Protein AF-A0A8B6XU83-F1 (afdb_monomer_lite)

Radius of gyration: 27.43 Å; chains: 1; bounding box: 68×86×88 Å

Secondary structure (DSSP, 8-state):
------SSSSS-SS-----------PPPPP-TTTHHHHHHHHHHHHHHHHHHHHHHHHHHS---HHHHHHHHHGGG-TTSGGGGGGGGEEEEEETTEEEEEE-SS-B---HHHHHHHHHHHHHHGGGHHHHHHHHHHT-S-HHHHHHIIIIIIS-TTT-PPPP-TT-S------BPPHHHHHHHHHHHHHHTSTT-TT-----HHHHHHHHHHTT------------------SS--SSSSHHHHHHHHHHHHHHHHHHHHHHHHHTT--

Foldseek 3Di:
DDDDDPDPDDPPPDPPPPPPPDPPPPDFEADQVCLLQELLVLLLVLLLLLLVVLVVVVVVDDDDLVNSLLLLQCCLPCLADSVVQLQQWFWDDDDFGIYIDGHPFGFDCHRRSNNSSVSSCLQRVVCSSVLSVVSNVVPDDSVRRSCCRSCPPRVSPVDRDGGDPPPDDGDDTGGDDPVRVVVSNVSNVVVSDPDDPDPDPQDPVSVVVVCVVVVPDDDDDDDDDDDDDDDPDDPDPDDDDDVVVVVVVVVVVVVVVVVVVVVVVVVVPD

Structure (mmCIF, N/CA/C/O backbone):
data_AF-A0A8B6XU83-F1
#
_entry.id   AF-A0A8B6XU83-F1
#
loop_
_atom_site.group_PDB
_atom_site.id
_atom_site.type_symbol
_atom_site.label_atom_id
_atom_site.label_alt_id
_atom_site.label_comp_id
_atom_site.label_asym_id
_atom_site.label_entity_id
_atom_site.label_seq_id
_atom_site.pdbx_PDB_ins_code
_atom_site.Cartn_x
_atom_site.Cartn_y
_atom_site.Cartn_z
_atom_site.occupancy
_atom_site.B_iso_or_equiv
_atom_site.auth_seq_id
_atom_site.auth_comp_id
_atom_site.auth_asym_id
_atom_site.auth_atom_id
_atom_site.pdbx_PDB_model_num
ATOM 1 N N . MET A 1 1 ? -47.064 15.985 -69.280 1.00 39.97 1 MET A N 1
ATOM 2 C CA . MET A 1 1 ? -45.679 15.508 -69.099 1.00 39.97 1 MET A CA 1
ATOM 3 C C . MET A 1 1 ? -44.927 16.544 -68.286 1.00 39.97 1 MET A C 1
ATOM 5 O O . MET A 1 1 ? -44.864 17.674 -68.737 1.00 39.97 1 MET A O 1
ATOM 9 N N . ILE A 1 2 ? -44.413 16.103 -67.131 1.00 41.66 2 ILE A N 1
ATOM 10 C CA . ILE A 1 2 ? -43.293 16.650 -66.344 1.00 41.66 2 ILE A CA 1
ATOM 11 C C . ILE A 1 2 ? -43.471 18.086 -65.831 1.00 41.66 2 ILE A C 1
ATOM 13 O O . ILE A 1 2 ? -43.363 19.047 -66.581 1.00 41.66 2 ILE A O 1
ATOM 17 N N . GLY A 1 3 ? -43.688 18.230 -64.524 1.00 42.03 3 GLY A N 1
ATOM 18 C CA . GLY A 1 3 ? -43.765 19.548 -63.901 1.00 42.03 3 GLY A CA 1
ATOM 19 C C . GLY A 1 3 ? -43.896 19.524 -62.387 1.00 42.03 3 GLY A C 1
ATOM 20 O O . GLY A 1 3 ? -44.742 20.236 -61.873 1.00 42.03 3 GLY A O 1
ATOM 21 N N . ILE A 1 4 ? -43.110 18.704 -61.688 1.00 50.38 4 ILE A N 1
ATOM 22 C CA . ILE A 1 4 ? -42.804 18.837 -60.253 1.00 50.38 4 ILE A CA 1
ATOM 23 C C . ILE A 1 4 ? -41.389 18.260 -60.088 1.00 50.38 4 ILE A C 1
ATOM 25 O O . ILE A 1 4 ? -41.077 17.328 -60.823 1.00 50.38 4 ILE A O 1
ATOM 29 N N . GLU A 1 5 ? -40.582 18.808 -59.169 1.00 50.62 5 GLU A N 1
ATOM 30 C CA . GLU A 1 5 ? -39.243 18.343 -58.718 1.00 50.62 5 GLU A CA 1
ATOM 31 C C . GLU A 1 5 ? -38.057 19.270 -59.051 1.00 50.62 5 GLU A C 1
ATOM 33 O O . GLU A 1 5 ? -37.037 18.788 -59.517 1.00 50.62 5 GLU A O 1
ATOM 38 N N . ILE A 1 6 ? -38.112 20.580 -58.767 1.00 52.72 6 ILE A N 1
ATOM 39 C CA . ILE A 1 6 ? -36.878 21.330 -58.431 1.00 52.72 6 ILE A CA 1
ATOM 40 C C . ILE A 1 6 ? -37.217 22.470 -57.456 1.00 52.72 6 ILE A C 1
ATOM 42 O O . ILE A 1 6 ? -37.416 23.602 -57.882 1.00 52.72 6 ILE A O 1
ATOM 46 N N . CYS A 1 7 ? -37.304 22.204 -56.146 1.00 45.84 7 CYS A N 1
ATOM 47 C CA . CYS A 1 7 ? -37.187 23.303 -55.168 1.00 45.84 7 CYS A CA 1
ATOM 48 C C . CYS A 1 7 ? -36.738 22.928 -53.743 1.00 45.84 7 CYS A C 1
ATOM 50 O O . CYS A 1 7 ? -36.645 23.813 -52.899 1.00 45.84 7 CYS A O 1
ATOM 52 N N . THR A 1 8 ? -36.408 21.672 -53.433 1.00 48.12 8 THR A N 1
ATOM 53 C CA . THR A 1 8 ? -36.101 21.264 -52.044 1.00 48.12 8 THR A CA 1
ATOM 54 C C . THR A 1 8 ? -34.761 20.543 -51.908 1.00 48.12 8 THR A C 1
ATOM 56 O O . THR A 1 8 ? -34.680 19.502 -51.267 1.00 48.12 8 THR A O 1
ATOM 59 N N . ALA A 1 9 ? -33.694 21.078 -52.509 1.00 47.72 9 ALA A N 1
ATOM 60 C CA . ALA A 1 9 ? -32.361 20.463 -52.444 1.00 47.72 9 ALA A CA 1
ATOM 61 C C . ALA A 1 9 ? -31.240 21.396 -51.945 1.00 47.72 9 ALA A C 1
ATOM 63 O O . ALA A 1 9 ? -30.076 21.128 -52.216 1.00 47.72 9 ALA A O 1
ATOM 64 N N . TYR A 1 10 ? -31.552 22.476 -51.215 1.00 49.78 10 TYR A N 1
ATOM 65 C CA . TYR A 1 10 ? -30.515 23.410 -50.733 1.00 49.78 10 TYR A CA 1
ATOM 66 C C . TYR A 1 10 ? -30.487 23.695 -49.224 1.00 49.78 10 TYR A C 1
ATOM 68 O O . TYR A 1 10 ? -29.739 24.563 -48.791 1.00 49.78 10 TYR A O 1
ATOM 76 N N . LEU A 1 11 ? -31.225 22.952 -48.394 1.00 46.91 11 LEU A N 1
ATOM 77 C CA . LEU A 1 11 ? -31.279 23.214 -46.945 1.00 46.91 11 LEU A CA 1
ATOM 78 C C . LEU A 1 11 ? -31.049 21.975 -46.065 1.00 46.91 11 LEU A C 1
ATOM 80 O O . LEU A 1 11 ? -31.685 21.830 -45.031 1.00 46.91 11 LEU A O 1
ATOM 84 N N . LEU A 1 12 ? -30.126 21.083 -46.440 1.00 48.22 12 LEU A N 1
ATOM 85 C CA . LEU A 1 12 ? -29.690 19.974 -45.570 1.00 48.22 12 LEU A CA 1
ATOM 86 C C . LEU A 1 12 ? -28.176 19.704 -45.652 1.00 48.22 12 LEU A C 1
ATOM 88 O O . LEU A 1 12 ? -27.753 18.560 -45.767 1.00 48.22 12 LEU A O 1
ATOM 92 N N . ILE A 1 13 ? -27.332 20.741 -45.591 1.00 50.62 13 ILE A N 1
ATOM 93 C CA . ILE A 1 13 ? -25.874 20.553 -45.448 1.00 50.62 13 ILE A CA 1
ATOM 94 C C . ILE A 1 13 ? -25.289 21.553 -44.444 1.00 50.62 13 ILE A C 1
ATOM 96 O O . ILE A 1 13 ? -24.428 22.331 -44.815 1.00 50.62 13 ILE A O 1
ATOM 100 N N . HIS A 1 14 ? -25.735 21.564 -43.180 1.00 47.00 14 HIS A N 1
ATOM 101 C CA . HIS A 1 14 ? -24.936 22.215 -42.119 1.00 47.00 14 HIS A CA 1
ATOM 102 C C . HIS A 1 14 ? -25.008 21.620 -40.705 1.00 47.00 14 HIS A C 1
ATOM 104 O O . HIS A 1 14 ? -24.303 22.109 -39.832 1.00 47.00 14 HIS A O 1
ATOM 110 N N . PHE A 1 15 ? -25.717 20.519 -40.453 1.00 48.62 15 PHE A N 1
ATOM 111 C CA . PHE A 1 15 ? -25.663 19.859 -39.139 1.00 48.62 15 PHE A CA 1
ATOM 112 C C . PHE A 1 15 ? -24.854 18.562 -39.173 1.00 48.62 15 PHE A C 1
ATOM 114 O O . PHE A 1 15 ? -25.311 17.496 -38.776 1.00 48.62 15 PHE A O 1
ATOM 121 N N . GLY A 1 16 ? -23.610 18.668 -39.640 1.00 47.78 16 GLY A N 1
ATOM 122 C CA . GLY A 1 16 ? -22.561 17.739 -39.239 1.00 47.78 16 GLY A CA 1
ATOM 123 C C . GLY A 1 16 ? -22.035 18.179 -37.879 1.00 47.78 16 GLY A C 1
ATOM 124 O O . GLY A 1 16 ? -20.998 18.830 -37.814 1.00 47.78 16 GLY A O 1
ATOM 125 N N . PHE A 1 17 ? -22.772 17.878 -36.805 1.00 46.62 17 PHE A N 1
ATOM 126 C CA . PHE A 1 17 ? -22.217 17.926 -35.454 1.00 46.62 17 PHE A CA 1
ATOM 127 C C . PHE A 1 17 ? -21.024 16.969 -35.429 1.00 46.62 17 PHE A C 1
ATOM 129 O O . PHE A 1 17 ? -21.184 15.748 -35.406 1.00 46.62 17 PHE A O 1
ATOM 136 N N . GLY A 1 18 ? -19.821 17.536 -35.485 1.00 45.06 18 GLY A N 1
ATOM 137 C CA . GLY A 1 18 ? -18.616 16.833 -35.098 1.00 45.06 18 GLY A CA 1
ATOM 138 C C . GLY A 1 18 ? -18.769 16.463 -33.632 1.00 45.06 18 GLY A C 1
ATOM 139 O O . GLY A 1 18 ? -18.694 17.325 -32.761 1.00 45.06 18 GLY A O 1
ATOM 140 N N . ILE A 1 19 ? -19.023 15.185 -33.360 1.00 48.09 19 ILE A N 1
ATOM 141 C CA . ILE A 1 19 ? -18.838 14.624 -32.028 1.00 48.09 19 ILE A CA 1
ATOM 142 C C . ILE A 1 19 ? -17.324 14.600 -31.826 1.00 48.09 19 ILE A C 1
ATOM 144 O O . ILE A 1 19 ? -16.651 13.630 -32.177 1.00 48.09 19 ILE A O 1
ATOM 148 N N . SER A 1 20 ? -16.774 15.713 -31.348 1.00 44.75 20 SER A N 1
ATOM 149 C CA . SER A 1 20 ? -15.407 15.784 -30.853 1.00 44.75 20 SER A CA 1
ATOM 150 C C . SER A 1 20 ? -15.333 14.864 -29.640 1.00 44.75 20 SER A C 1
ATOM 152 O O . SER A 1 20 ? -15.655 15.262 -28.524 1.00 44.75 20 SER A O 1
ATOM 154 N N . GLN A 1 21 ? -14.988 13.596 -29.865 1.00 50.16 21 GLN A N 1
ATOM 155 C CA . GLN A 1 21 ? -14.646 12.675 -28.792 1.00 50.16 21 GLN A CA 1
ATOM 156 C C . GLN A 1 21 ? -13.442 13.272 -28.064 1.00 50.16 21 GLN A C 1
ATOM 158 O O . GLN A 1 21 ? -12.340 13.325 -28.612 1.00 50.16 21 GLN A O 1
ATOM 163 N N . MET A 1 22 ? -13.672 13.776 -26.852 1.00 48.41 22 MET A N 1
ATOM 164 C CA . MET A 1 22 ? -12.595 14.202 -25.969 1.00 48.41 22 MET A CA 1
ATOM 165 C C . MET A 1 22 ? -11.633 13.020 -25.779 1.00 48.41 22 MET A C 1
ATOM 167 O O . MET A 1 22 ? -12.095 11.895 -25.556 1.00 48.41 22 MET A O 1
ATOM 171 N N . PRO A 1 23 ? -10.308 13.219 -25.891 1.00 41.88 23 PRO A N 1
ATOM 172 C CA . PRO A 1 23 ? -9.352 12.149 -25.672 1.00 41.88 23 PRO A CA 1
ATOM 173 C C . PRO A 1 23 ? -9.408 11.747 -24.199 1.00 41.88 23 PRO A C 1
ATOM 175 O O . PRO A 1 23 ? -8.821 12.397 -23.336 1.00 41.88 23 PRO A O 1
ATOM 178 N N . ASN A 1 24 ? -10.122 10.661 -23.913 1.00 54.16 24 ASN A N 1
ATOM 179 C CA . ASN A 1 24 ? -10.063 10.002 -22.620 1.00 54.16 24 ASN A CA 1
ATOM 180 C C . ASN A 1 24 ? -8.594 9.626 -22.390 1.00 54.16 24 ASN A C 1
ATOM 182 O O . ASN A 1 24 ? -8.027 8.853 -23.169 1.00 54.16 24 ASN A O 1
ATOM 186 N N . LYS A 1 25 ? -7.938 10.233 -21.391 1.00 54.91 25 LYS A N 1
ATOM 187 C CA . LYS A 1 25 ? -6.529 9.943 -21.099 1.00 54.91 25 LYS A CA 1
ATOM 188 C C . LYS A 1 25 ? -6.438 8.445 -20.818 1.00 54.91 25 LYS A C 1
ATOM 190 O O . LYS A 1 25 ? -7.012 7.966 -19.845 1.00 54.91 25 LYS A O 1
ATOM 195 N N . SER A 1 26 ? -5.766 7.707 -21.702 1.00 64.00 26 SER A N 1
ATOM 196 C CA . SER A 1 26 ? -5.667 6.250 -21.606 1.00 64.00 26 SER A CA 1
ATOM 197 C C . SER A 1 26 ? -5.189 5.848 -20.207 1.00 64.00 26 SER A C 1
ATOM 199 O O . SER A 1 26 ? -4.248 6.481 -19.707 1.00 64.00 26 SER A O 1
ATOM 201 N N . PRO A 1 27 ? -5.785 4.817 -19.582 1.00 79.56 27 PRO A N 1
ATOM 202 C CA . PRO A 1 27 ? -5.411 4.418 -18.234 1.00 79.56 27 PRO A CA 1
ATOM 203 C C . PRO A 1 27 ? -3.922 4.070 -18.181 1.00 79.56 27 PRO A C 1
ATOM 205 O O . PRO A 1 27 ? -3.391 3.389 -19.060 1.00 79.56 27 PRO A O 1
ATOM 208 N N . ILE A 1 28 ? -3.237 4.557 -17.146 1.00 85.50 28 ILE A N 1
ATOM 209 C CA . ILE A 1 28 ? -1.835 4.221 -16.895 1.00 85.50 28 ILE A CA 1
ATOM 210 C C . ILE A 1 28 ? -1.785 2.751 -16.474 1.00 85.50 28 ILE A C 1
ATOM 212 O O . ILE A 1 28 ? -2.357 2.375 -15.453 1.00 85.50 28 ILE A O 1
ATOM 216 N N . LEU A 1 29 ? -1.122 1.916 -17.274 1.00 91.38 29 LEU A N 1
ATOM 217 C CA . LEU A 1 29 ? -1.062 0.473 -17.042 1.00 91.38 29 LEU A CA 1
ATOM 218 C C . LEU A 1 29 ? 0.141 0.082 -16.170 1.00 91.38 29 LEU A C 1
ATOM 220 O O . LEU A 1 29 ? 1.217 0.660 -16.353 1.00 91.38 29 LEU A O 1
ATOM 224 N N . PRO A 1 30 ? 0.013 -0.939 -15.304 1.00 94.81 30 PRO A N 1
ATOM 225 C CA . PRO A 1 30 ? 1.136 -1.494 -14.550 1.00 94.81 30 PRO A CA 1
ATOM 226 C C . PRO A 1 30 ? 2.163 -2.186 -15.464 1.00 94.81 30 PRO A C 1
ATOM 228 O O . PRO A 1 30 ? 1.878 -2.505 -16.623 1.00 94.81 30 PRO A O 1
ATOM 231 N N . ILE A 1 31 ? 3.363 -2.414 -14.935 1.00 95.06 31 ILE A N 1
ATOM 232 C CA . ILE A 1 31 ? 4.438 -3.219 -15.530 1.00 95.06 31 ILE A CA 1
ATOM 233 C C . ILE A 1 31 ? 4.321 -4.627 -14.938 1.00 95.06 31 ILE A C 1
ATOM 235 O O . ILE A 1 31 ? 4.745 -4.890 -13.815 1.00 95.06 31 ILE A O 1
ATOM 239 N N . VAL A 1 32 ? 3.663 -5.529 -15.662 1.00 94.44 32 VAL A N 1
ATOM 240 C CA . VAL A 1 32 ? 3.296 -6.862 -15.149 1.00 94.44 32 VAL A CA 1
ATOM 241 C C . VAL A 1 32 ? 4.537 -7.722 -14.889 1.00 94.44 32 VAL A C 1
ATOM 243 O O . VAL A 1 32 ? 4.541 -8.575 -14.001 1.00 94.44 32 VAL A O 1
ATOM 246 N N . GLU A 1 33 ? 5.611 -7.463 -15.630 1.00 94.38 33 GLU A N 1
ATOM 247 C CA . GLU A 1 33 ? 6.889 -8.160 -15.543 1.00 94.38 33 GLU A CA 1
ATOM 248 C C . GLU A 1 33 ? 7.574 -7.964 -14.180 1.00 94.38 33 GLU A C 1
ATOM 250 O O . GLU A 1 33 ? 8.268 -8.870 -13.717 1.00 94.38 33 GLU A O 1
ATOM 255 N N . ASP A 1 34 ? 7.325 -6.835 -13.509 1.00 95.19 34 ASP A N 1
ATOM 256 C CA . ASP A 1 34 ? 7.971 -6.468 -12.244 1.00 95.19 34 ASP A CA 1
ATOM 257 C C . ASP A 1 34 ? 7.289 -7.088 -11.013 1.00 95.19 34 ASP A C 1
ATOM 259 O O . ASP A 1 34 ? 7.944 -7.342 -9.994 1.00 95.19 34 ASP A O 1
ATOM 263 N N . LEU A 1 35 ? 5.984 -7.383 -11.106 1.00 95.50 35 LEU A N 1
ATOM 264 C CA . LEU A 1 35 ? 5.151 -7.885 -9.998 1.00 95.50 35 LEU A CA 1
ATOM 265 C C . LEU A 1 35 ? 5.798 -9.045 -9.219 1.00 95.50 35 LEU A C 1
ATOM 267 O O . LEU A 1 35 ? 5.824 -9.013 -7.983 1.00 95.50 35 LEU A O 1
ATOM 271 N N . PRO A 1 36 ? 6.381 -10.071 -9.876 1.00 95.00 36 PRO A N 1
ATOM 272 C CA . PRO A 1 36 ? 6.918 -11.217 -9.158 1.00 95.00 36 PRO A CA 1
ATOM 273 C C . PRO A 1 36 ? 8.172 -10.912 -8.325 1.00 95.00 36 PRO A C 1
ATOM 275 O O . PRO A 1 36 ? 8.518 -11.722 -7.458 1.00 95.00 36 PRO A O 1
ATOM 278 N N . PHE A 1 37 ? 8.855 -9.797 -8.599 1.00 95.44 37 PHE A N 1
ATOM 279 C CA . PHE A 1 37 ? 10.083 -9.383 -7.920 1.00 95.44 37 PHE A CA 1
ATOM 280 C C . PHE A 1 37 ? 9.799 -8.440 -6.747 1.00 95.44 37 PHE A C 1
ATOM 282 O O . PHE A 1 37 ? 10.457 -8.548 -5.715 1.00 95.44 37 PHE A O 1
ATOM 289 N N . ILE A 1 38 ? 8.770 -7.593 -6.861 1.00 96.12 38 ILE A N 1
ATOM 290 C CA . ILE A 1 38 ? 8.438 -6.586 -5.840 1.00 96.12 38 ILE A CA 1
ATOM 291 C C . ILE A 1 38 ? 7.447 -7.069 -4.774 1.00 96.12 38 ILE A C 1
ATOM 293 O O . ILE A 1 38 ? 7.370 -6.464 -3.706 1.00 96.12 38 ILE A O 1
ATOM 297 N N . LYS A 1 39 ? 6.709 -8.164 -5.015 1.00 96.12 39 LYS A N 1
ATOM 298 C CA . LYS A 1 39 ? 5.598 -8.615 -4.151 1.00 96.12 39 LYS A CA 1
ATOM 299 C C . LYS A 1 39 ? 5.913 -8.675 -2.650 1.00 96.12 39 LYS A C 1
ATOM 301 O O . LYS A 1 39 ? 5.078 -8.322 -1.826 1.00 96.12 39 LYS A O 1
ATOM 306 N N . CYS A 1 40 ? 7.114 -9.110 -2.263 1.00 97.19 40 CYS A N 1
ATOM 307 C CA . CYS A 1 40 ? 7.470 -9.199 -0.846 1.00 97.19 40 CYS A CA 1
ATOM 308 C C . CYS A 1 40 ? 7.644 -7.809 -0.222 1.00 97.19 40 CYS A C 1
ATOM 310 O O . CYS A 1 40 ? 7.106 -7.553 0.855 1.00 97.19 40 CYS A O 1
ATOM 312 N N . ASP A 1 41 ? 8.348 -6.911 -0.914 1.00 97.12 41 ASP A N 1
ATOM 313 C CA . ASP A 1 41 ? 8.563 -5.540 -0.455 1.00 97.12 41 ASP A CA 1
ATOM 314 C C . ASP A 1 41 ? 7.220 -4.786 -0.376 1.00 97.12 41 ASP A C 1
ATOM 316 O O . ASP A 1 41 ? 6.959 -4.100 0.616 1.00 97.12 41 ASP A O 1
ATOM 320 N N . VAL A 1 42 ? 6.338 -4.974 -1.369 1.00 98.00 42 VAL A N 1
ATOM 321 C CA . VAL A 1 42 ? 4.977 -4.405 -1.377 1.00 98.00 42 VAL A CA 1
ATOM 322 C C . VAL A 1 42 ? 4.150 -4.943 -0.213 1.00 98.00 42 VAL A C 1
ATOM 324 O O . VAL A 1 42 ? 3.597 -4.145 0.538 1.00 98.00 42 VAL A O 1
ATOM 327 N N . CYS A 1 43 ? 4.127 -6.263 0.014 1.00 98.38 43 CYS A N 1
ATOM 328 C CA . CYS A 1 43 ? 3.392 -6.851 1.137 1.00 98.38 43 CYS A CA 1
ATOM 329 C C . CYS A 1 43 ? 3.837 -6.270 2.483 1.00 98.38 43 CYS A C 1
ATOM 331 O O . CYS A 1 43 ? 3.008 -5.885 3.305 1.00 98.38 43 CYS A O 1
ATOM 333 N N . GLN A 1 44 ? 5.151 -6.190 2.722 1.00 98.12 44 GLN A N 1
ATOM 334 C CA . GLN A 1 44 ? 5.678 -5.696 3.995 1.00 98.12 44 GLN A CA 1
ATOM 335 C C . GLN A 1 44 ? 5.309 -4.230 4.235 1.00 98.12 44 GLN A C 1
ATOM 337 O O . GLN A 1 44 ? 5.005 -3.853 5.368 1.00 98.12 44 GLN A O 1
ATOM 342 N N . LYS A 1 45 ? 5.321 -3.406 3.180 1.00 98.31 45 LYS A N 1
ATOM 343 C CA . LYS A 1 45 ? 4.899 -2.003 3.246 1.00 98.31 45 LYS A CA 1
ATOM 344 C C . LYS A 1 45 ? 3.392 -1.881 3.463 1.00 98.31 45 LYS A C 1
ATOM 346 O O . LYS A 1 45 ? 3.007 -1.202 4.409 1.00 98.31 45 LYS A O 1
ATOM 351 N N . ALA A 1 46 ? 2.574 -2.591 2.686 1.00 98.19 46 ALA A N 1
ATOM 352 C CA . ALA A 1 46 ? 1.118 -2.597 2.824 1.00 98.19 46 ALA A CA 1
ATOM 353 C C . ALA A 1 46 ? 0.689 -3.035 4.233 1.00 98.19 46 ALA A C 1
ATOM 355 O O . ALA A 1 46 ? -0.004 -2.300 4.929 1.00 98.19 46 ALA A O 1
ATOM 356 N N . ALA A 1 47 ? 1.204 -4.168 4.722 1.00 98.31 47 ALA A N 1
ATOM 357 C CA . ALA A 1 47 ? 0.913 -4.659 6.069 1.00 98.31 47 ALA A CA 1
ATOM 358 C C . ALA A 1 47 ? 1.342 -3.660 7.159 1.00 98.31 47 ALA A C 1
ATOM 360 O O . ALA A 1 47 ? 0.630 -3.453 8.141 1.00 98.31 47 ALA A O 1
ATOM 361 N N . LYS A 1 48 ? 2.499 -3.005 6.994 1.00 98.44 48 LYS A N 1
ATOM 362 C CA . LYS A 1 48 ? 2.956 -1.970 7.928 1.00 98.44 48 LYS A CA 1
ATOM 363 C C . LYS A 1 48 ? 2.040 -0.745 7.917 1.00 98.44 48 LYS A C 1
ATOM 365 O O . LYS A 1 48 ? 1.776 -0.207 8.991 1.00 98.44 48 LYS A O 1
ATOM 370 N N . VAL A 1 49 ? 1.609 -0.294 6.739 1.00 97.75 49 VAL A N 1
ATOM 371 C CA . VAL A 1 49 ? 0.700 0.848 6.587 1.00 97.75 49 VAL A CA 1
ATOM 372 C C . VAL A 1 49 ? -0.642 0.527 7.227 1.00 97.75 49 VAL A C 1
ATOM 374 O O . VAL A 1 49 ? -1.035 1.245 8.134 1.00 97.75 49 VAL A O 1
ATOM 377 N N . LEU A 1 50 ? -1.274 -0.590 6.865 1.00 98.19 50 LEU A N 1
ATOM 378 C CA . LEU A 1 50 ? -2.557 -1.017 7.430 1.00 98.19 50 LEU A CA 1
ATOM 379 C C . LEU A 1 50 ? -2.540 -1.052 8.959 1.00 98.19 50 LEU A C 1
ATOM 381 O O . LEU A 1 50 ? -3.386 -0.435 9.605 1.00 98.19 50 LEU A O 1
ATOM 385 N N . PHE A 1 51 ? -1.531 -1.711 9.538 1.00 98.44 51 PHE A N 1
ATOM 386 C CA . PHE A 1 51 ? -1.388 -1.808 10.988 1.00 98.44 51 PHE A CA 1
ATOM 387 C C . PHE A 1 51 ? -1.313 -0.425 11.644 1.00 98.44 51 PHE A C 1
ATOM 389 O O . PHE A 1 51 ? -2.036 -0.150 12.597 1.00 98.44 51 PHE A O 1
ATOM 396 N N . LYS A 1 52 ? -0.459 0.458 11.115 1.00 97.56 52 LYS A N 1
ATOM 397 C CA . LYS A 1 52 ? -0.257 1.801 11.668 1.00 97.56 52 LYS A CA 1
ATOM 398 C C . LYS A 1 52 ? -1.459 2.713 11.463 1.00 97.56 52 LYS A C 1
ATOM 400 O O . LYS A 1 52 ? -1.789 3.471 12.365 1.00 97.56 52 LYS A O 1
ATOM 405 N N . THR A 1 53 ? -2.105 2.656 10.302 1.00 96.25 53 THR A N 1
ATOM 406 C CA . THR A 1 53 ? -3.290 3.465 10.000 1.00 96.25 53 THR A CA 1
ATOM 407 C C . THR A 1 53 ? -4.412 3.134 10.975 1.00 96.25 53 THR A C 1
ATOM 409 O O . THR A 1 53 ? -4.983 4.040 11.574 1.00 96.25 53 THR A O 1
ATOM 412 N N . ILE A 1 54 ? -4.674 1.848 11.215 1.00 96.94 54 ILE A N 1
ATOM 413 C CA . ILE A 1 54 ? -5.709 1.413 12.160 1.00 96.94 54 ILE A CA 1
ATOM 414 C C . ILE A 1 54 ? -5.316 1.705 13.613 1.00 96.94 54 ILE A C 1
ATOM 416 O O . ILE A 1 54 ? -6.159 2.148 14.390 1.00 96.94 54 ILE A O 1
ATOM 420 N N . GLU A 1 55 ? -4.050 1.514 13.996 1.00 96.25 55 GLU A N 1
ATOM 421 C CA . GLU A 1 55 ? -3.549 1.891 15.327 1.00 96.25 55 GLU A CA 1
ATOM 422 C C . GLU A 1 55 ? -3.722 3.396 15.594 1.00 96.25 55 GLU A C 1
ATOM 424 O O . GLU A 1 55 ? -4.249 3.782 16.639 1.00 96.25 55 GLU A O 1
ATOM 429 N N . ASN A 1 56 ? -3.360 4.241 14.625 1.00 95.69 56 ASN A N 1
ATOM 430 C CA . ASN A 1 56 ? -3.517 5.689 14.723 1.00 95.69 56 ASN 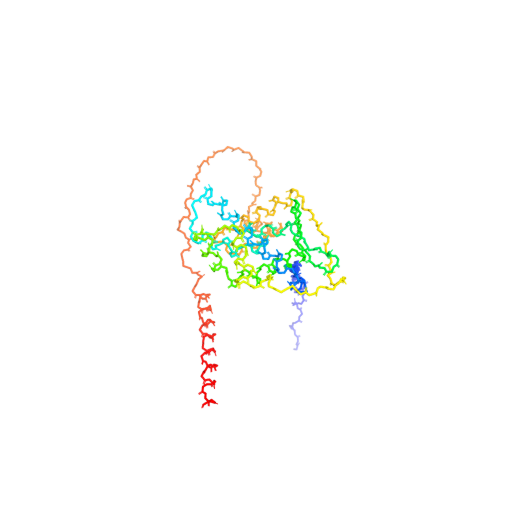A CA 1
ATOM 431 C C . ASN A 1 56 ? -4.995 6.084 14.794 1.00 95.69 56 ASN A C 1
ATOM 433 O O . ASN A 1 56 ? -5.384 6.821 15.696 1.00 95.69 56 ASN A O 1
ATOM 437 N N . GLN A 1 57 ? -5.847 5.548 13.918 1.00 94.81 57 GLN A N 1
ATOM 438 C CA . GLN A 1 57 ? -7.273 5.868 13.945 1.00 94.81 57 GLN A CA 1
ATOM 439 C C . GLN A 1 57 ? -7.957 5.431 15.246 1.00 94.81 57 GLN A C 1
ATOM 441 O O . GLN A 1 57 ? -8.808 6.159 15.748 1.00 94.81 57 GLN A O 1
ATOM 446 N N . ARG A 1 58 ? -7.552 4.305 15.848 1.00 94.88 58 ARG A N 1
ATOM 447 C CA . ARG A 1 58 ? -8.041 3.877 17.173 1.00 94.88 58 ARG A CA 1
ATOM 448 C C . ARG A 1 58 ? -7.678 4.836 18.302 1.00 94.88 58 ARG A C 1
ATOM 450 O O . ARG A 1 58 ? -8.359 4.850 19.325 1.00 94.88 58 ARG A O 1
ATOM 457 N N . SER A 1 59 ? -6.592 5.590 18.144 1.00 94.56 59 SER A N 1
ATOM 458 C CA . SER A 1 59 ? -6.182 6.613 19.109 1.00 94.56 59 SER A CA 1
ATOM 459 C C . SER A 1 59 ? -7.032 7.885 19.009 1.00 94.56 59 SER A C 1
ATOM 461 O O . SER A 1 59 ? -7.171 8.605 19.995 1.00 94.56 59 SER A O 1
ATOM 463 N N . GLU A 1 60 ? -7.644 8.122 17.846 1.00 94.25 60 GLU A N 1
ATOM 464 C CA . GLU A 1 60 ? -8.471 9.298 17.561 1.00 94.25 60 GLU A CA 1
ATOM 465 C C . GLU A 1 60 ? -9.971 9.029 17.752 1.00 94.25 60 GLU A C 1
ATOM 467 O O . GLU A 1 60 ? -10.684 9.859 18.316 1.00 94.25 60 GLU A O 1
ATOM 472 N N . LYS A 1 61 ? -10.465 7.866 17.307 1.00 94.38 61 LYS A N 1
ATOM 473 C CA . LYS A 1 61 ? -11.876 7.467 17.401 1.00 94.38 61 LYS A CA 1
ATOM 474 C C . LYS A 1 61 ? -12.038 5.969 17.651 1.00 94.38 61 LYS A C 1
ATOM 476 O O . LYS A 1 61 ? -11.156 5.158 17.380 1.00 94.38 61 LYS A O 1
ATOM 481 N N . LYS A 1 62 ? -13.220 5.579 18.133 1.00 94.44 62 LYS A N 1
ATOM 482 C CA . LYS A 1 62 ? -13.612 4.167 18.160 1.00 94.44 62 LYS A CA 1
ATOM 483 C C . LYS A 1 62 ? -13.917 3.714 16.730 1.00 94.44 62 LYS A C 1
ATOM 485 O O . LYS A 1 62 ? -14.741 4.341 16.074 1.00 94.44 62 LYS A O 1
ATOM 490 N N . LEU A 1 63 ? -13.270 2.637 16.296 1.00 95.50 63 LEU A N 1
ATOM 491 C CA . LEU A 1 63 ? -13.570 1.960 15.034 1.00 95.50 63 LEU A CA 1
ATOM 492 C C . LEU A 1 63 ? -14.576 0.836 15.277 1.00 95.50 63 LEU A C 1
ATOM 494 O O . LEU A 1 63 ? -14.547 0.205 16.341 1.00 95.50 63 LEU A O 1
ATOM 498 N N . ASP A 1 64 ? -15.443 0.593 14.304 1.00 95.94 64 ASP A N 1
ATOM 499 C CA . ASP A 1 64 ? -16.167 -0.665 14.152 1.00 95.94 64 ASP A CA 1
ATOM 500 C C . ASP A 1 64 ? -15.425 -1.603 13.181 1.00 95.94 64 ASP A C 1
ATOM 502 O O . ASP A 1 64 ? -14.328 -1.302 12.699 1.00 95.94 64 ASP A O 1
ATOM 506 N N . GLU A 1 65 ? -15.975 -2.799 12.980 1.00 95.56 65 GLU A N 1
ATOM 507 C CA . GLU A 1 65 ? -15.399 -3.794 12.072 1.00 95.56 65 GLU A CA 1
ATOM 508 C C . GLU A 1 65 ? -15.472 -3.322 10.612 1.00 95.56 65 GLU A C 1
ATOM 510 O O . GLU A 1 65 ? -14.503 -3.486 9.871 1.00 95.56 65 GLU A O 1
ATOM 515 N N . ASP A 1 66 ? -16.566 -2.653 10.242 1.00 95.19 66 ASP A N 1
ATOM 516 C CA . ASP A 1 66 ? -16.798 -2.113 8.899 1.00 95.19 66 ASP A CA 1
ATOM 517 C C . ASP A 1 66 ? -15.791 -1.000 8.546 1.00 95.19 66 ASP A C 1
ATOM 519 O O . ASP A 1 66 ? -15.269 -0.967 7.430 1.00 95.19 66 ASP A O 1
ATOM 523 N N . ASP A 1 67 ? -15.446 -0.124 9.498 1.00 95.12 67 ASP A N 1
ATOM 524 C CA . ASP A 1 67 ? -14.385 0.879 9.366 1.00 95.12 67 ASP A CA 1
ATOM 525 C C . ASP A 1 67 ? -13.045 0.194 9.057 1.00 95.12 67 ASP A C 1
ATOM 527 O O . ASP A 1 67 ? -12.331 0.595 8.134 1.00 95.12 67 ASP A O 1
ATOM 531 N N . VAL A 1 68 ? -12.693 -0.848 9.822 1.00 97.06 68 VAL A N 1
ATOM 532 C CA . VAL A 1 68 ? -11.438 -1.590 9.632 1.00 97.06 68 VAL A CA 1
ATOM 533 C C . VAL A 1 68 ? -11.411 -2.266 8.267 1.00 97.06 68 VAL A C 1
ATOM 535 O O . VAL A 1 68 ? -10.413 -2.137 7.556 1.00 97.06 68 VAL A O 1
ATOM 538 N N . LEU A 1 69 ? -12.497 -2.933 7.877 1.00 96.56 69 LEU A N 1
ATOM 539 C CA . LEU A 1 69 ? -12.601 -3.588 6.578 1.00 96.56 69 LEU A CA 1
ATOM 540 C C . LEU A 1 69 ? -12.488 -2.572 5.435 1.00 96.56 69 LEU A C 1
ATOM 542 O O . LEU A 1 69 ? -11.667 -2.761 4.539 1.00 96.56 69 LEU A O 1
ATOM 546 N N . SER A 1 70 ? -13.183 -1.430 5.518 1.00 94.50 70 SER A N 1
ATOM 547 C CA . SER A 1 70 ? -13.091 -0.400 4.478 1.00 94.50 70 SER A CA 1
ATOM 548 C C . SER A 1 70 ? -11.679 0.173 4.334 1.00 94.50 70 SER A C 1
ATOM 550 O O . SER A 1 70 ? -11.320 0.579 3.226 1.00 94.50 70 SER A O 1
ATOM 552 N N . ILE A 1 71 ? -10.891 0.260 5.412 1.00 95.69 71 ILE A N 1
ATOM 553 C CA . ILE A 1 71 ? -9.492 0.713 5.338 1.00 95.69 71 ILE A CA 1
ATOM 554 C C . ILE A 1 71 ? -8.649 -0.320 4.591 1.00 95.69 71 ILE A C 1
ATOM 556 O O . ILE A 1 71 ? -7.822 0.060 3.762 1.00 95.69 71 ILE A O 1
ATOM 560 N N . VAL A 1 72 ? -8.860 -1.611 4.868 1.00 97.56 72 VAL A N 1
ATOM 561 C CA . VAL A 1 72 ? -8.120 -2.703 4.225 1.00 97.56 72 VAL A CA 1
ATOM 562 C C . VAL A 1 72 ? -8.428 -2.771 2.732 1.00 97.56 72 VAL A C 1
ATOM 564 O O . VAL A 1 72 ? -7.494 -2.685 1.932 1.00 97.56 72 VAL A O 1
ATOM 567 N N . GLU A 1 73 ? -9.707 -2.821 2.360 1.00 95.50 73 GLU A N 1
ATOM 568 C CA . GLU A 1 73 ? -10.173 -2.889 0.966 1.00 95.50 73 GLU A CA 1
ATOM 569 C C . GLU A 1 73 ? -9.631 -1.733 0.111 1.00 95.50 73 GLU A C 1
ATOM 571 O O . GLU A 1 73 ? -9.217 -1.907 -1.032 1.00 95.50 73 GLU A O 1
ATOM 576 N N . LYS A 1 74 ? -9.592 -0.521 0.672 1.00 94.81 74 LYS A N 1
ATOM 577 C CA . LYS A 1 74 ? -9.187 0.694 -0.054 1.00 94.81 74 LYS A CA 1
ATOM 578 C C . LYS A 1 74 ? -7.686 0.969 -0.008 1.00 94.81 74 LYS A C 1
ATOM 580 O O . LYS A 1 74 ? -7.223 1.934 -0.616 1.00 94.81 74 LYS A O 1
ATOM 585 N N . SER A 1 75 ? -6.908 0.156 0.704 1.00 96.12 75 SER A N 1
ATOM 586 C CA . SER A 1 75 ? -5.482 0.420 0.931 1.00 96.12 75 SER A CA 1
ATOM 587 C C . SER A 1 75 ? -4.611 0.300 -0.319 1.00 96.12 75 SER A C 1
ATOM 589 O O . SER A 1 75 ? -3.511 0.849 -0.346 1.00 96.12 75 SER A O 1
ATOM 591 N N . CYS A 1 76 ? -5.088 -0.381 -1.360 1.00 97.06 76 CYS A N 1
ATOM 592 C CA . CYS A 1 76 ? -4.363 -0.549 -2.616 1.00 97.06 76 CYS A CA 1
ATOM 593 C C . CYS A 1 76 ? -4.777 0.459 -3.707 1.00 97.06 76 CYS A C 1
ATOM 595 O O . CYS A 1 76 ? -4.141 0.500 -4.767 1.00 97.06 76 CYS A O 1
ATOM 597 N N . ASP A 1 77 ? -5.786 1.302 -3.455 1.00 94.06 77 ASP A N 1
ATOM 598 C CA . ASP A 1 77 ? -6.291 2.292 -4.410 1.00 94.06 77 ASP A CA 1
ATOM 599 C C . ASP A 1 77 ? -5.622 3.667 -4.223 1.00 94.06 77 ASP A C 1
ATOM 601 O O . ASP A 1 77 ? -5.807 4.378 -3.238 1.00 94.06 77 ASP A O 1
ATOM 605 N N . THR A 1 78 ? -4.847 4.076 -5.226 1.00 92.44 78 THR A N 1
ATOM 606 C CA . THR A 1 78 ? -4.072 5.327 -5.230 1.00 92.44 78 THR A CA 1
ATOM 607 C C . THR A 1 78 ? -4.930 6.594 -5.255 1.00 92.44 78 THR A C 1
ATOM 609 O O . THR A 1 78 ? -4.427 7.696 -4.988 1.00 92.44 78 THR A O 1
ATOM 612 N N . ASP A 1 79 ? -6.197 6.446 -5.645 1.00 88.00 79 ASP A N 1
ATOM 613 C CA . ASP A 1 79 ? -7.141 7.532 -5.887 1.00 88.00 79 ASP A CA 1
ATOM 614 C C . ASP A 1 79 ? -7.995 7.867 -4.658 1.00 88.00 79 ASP A C 1
ATOM 616 O O . ASP A 1 79 ? -8.739 8.851 -4.683 1.00 88.00 79 ASP A O 1
ATOM 620 N N . VAL A 1 80 ? -7.866 7.090 -3.584 1.00 90.00 80 VAL A N 1
ATOM 621 C CA . VAL A 1 80 ? -8.511 7.319 -2.287 1.00 90.00 80 VAL A CA 1
ATOM 622 C C . VAL A 1 80 ? -7.463 7.582 -1.209 1.00 90.00 80 VAL A C 1
ATOM 624 O O . VAL A 1 80 ? -6.261 7.430 -1.431 1.00 90.00 80 VAL A O 1
ATOM 627 N N . LEU A 1 81 ? -7.914 8.026 -0.035 1.00 89.94 81 LEU A N 1
ATOM 628 C CA . LEU A 1 81 ? -7.021 8.394 1.068 1.00 89.94 81 LEU A CA 1
ATOM 629 C C . LEU A 1 81 ? -6.207 7.201 1.574 1.00 89.94 81 LEU A C 1
ATOM 631 O O . LEU A 1 81 ? -5.017 7.330 1.811 1.00 89.94 81 LEU A O 1
ATOM 635 N N . TYR A 1 82 ? -6.824 6.026 1.709 1.00 91.19 82 TYR A N 1
ATOM 636 C CA . TYR A 1 82 ? -6.172 4.877 2.341 1.00 91.19 82 TYR A CA 1
ATOM 637 C C . TYR A 1 82 ? -5.068 4.227 1.495 1.00 91.19 82 TYR A C 1
ATOM 639 O O . TYR A 1 82 ? -4.240 3.507 2.051 1.00 91.19 82 TYR A O 1
ATOM 647 N N . GLY A 1 83 ? -5.015 4.499 0.187 1.00 92.81 83 GLY A N 1
ATOM 648 C CA . GLY A 1 83 ? -3.926 4.067 -0.695 1.00 92.81 83 GLY A CA 1
ATOM 649 C C . GLY A 1 83 ? -2.942 5.177 -1.069 1.00 92.81 83 GLY A C 1
ATOM 650 O O . GLY A 1 83 ? -2.110 4.997 -1.963 1.00 92.81 83 GLY A O 1
ATOM 651 N N . ASP A 1 84 ? -2.999 6.330 -0.394 1.00 91.12 84 ASP A N 1
ATOM 652 C CA . ASP A 1 84 ? -2.118 7.470 -0.659 1.00 91.12 84 ASP A CA 1
ATOM 653 C C . ASP A 1 84 ? -0.628 7.147 -0.470 1.00 91.12 84 ASP A C 1
ATOM 655 O O . ASP A 1 84 ? 0.213 7.651 -1.219 1.00 91.12 84 ASP A O 1
ATOM 659 N N . TRP A 1 85 ? -0.305 6.248 0.457 1.00 95.44 85 TRP A N 1
ATOM 660 C CA . TRP A 1 85 ? 1.042 5.804 0.797 1.00 95.44 85 TRP A CA 1
ATOM 661 C C . TRP A 1 85 ? 1.824 5.292 -0.415 1.00 95.44 85 TRP A C 1
ATOM 663 O O . TRP A 1 85 ? 3.043 5.452 -0.467 1.00 95.44 85 TRP A O 1
ATOM 673 N N . ILE A 1 86 ? 1.137 4.746 -1.425 1.00 97.12 86 ILE A N 1
ATOM 674 C CA . ILE A 1 86 ? 1.743 4.262 -2.672 1.00 97.12 86 ILE A CA 1
ATOM 675 C C . ILE A 1 86 ? 2.385 5.409 -3.459 1.00 97.12 86 ILE A C 1
ATOM 677 O O . ILE A 1 86 ? 3.403 5.212 -4.115 1.00 97.12 86 ILE A O 1
ATOM 681 N N . SER A 1 87 ? 1.852 6.629 -3.358 1.00 95.12 87 SER A N 1
ATOM 682 C CA . SER A 1 87 ? 2.381 7.794 -4.079 1.00 95.12 87 SER A CA 1
ATOM 683 C C . SER A 1 87 ? 3.777 8.225 -3.623 1.00 95.12 87 SER A C 1
ATOM 685 O O . SER A 1 87 ? 4.437 8.985 -4.325 1.00 95.12 87 SER A O 1
ATOM 687 N N . ARG A 1 88 ? 4.249 7.742 -2.470 1.00 96.12 88 ARG A N 1
ATOM 688 C CA . ARG A 1 88 ? 5.616 7.969 -1.971 1.00 96.12 88 ARG A CA 1
ATOM 689 C C . ARG A 1 88 ? 6.579 6.874 -2.402 1.00 96.12 88 ARG A C 1
ATOM 691 O O . ARG A 1 88 ? 7.748 6.919 -2.030 1.00 96.12 88 ARG A O 1
ATOM 698 N N . LEU A 1 89 ? 6.093 5.855 -3.099 1.00 97.50 89 LEU A N 1
ATOM 699 C CA . LEU A 1 89 ? 6.883 4.688 -3.431 1.00 97.50 89 LEU A CA 1
ATOM 700 C C . LEU A 1 89 ? 7.363 4.733 -4.867 1.00 97.50 89 LEU A C 1
ATOM 702 O O . LEU A 1 89 ? 6.667 5.203 -5.764 1.00 97.50 89 LEU A O 1
ATOM 706 N N . ASP A 1 90 ? 8.555 4.187 -5.041 1.00 96.81 90 ASP A N 1
ATOM 707 C CA . ASP A 1 90 ? 9.222 4.075 -6.323 1.00 96.81 90 ASP A CA 1
ATOM 708 C C . ASP A 1 90 ? 9.852 2.688 -6.466 1.00 96.81 90 ASP A C 1
ATOM 710 O O . ASP A 1 90 ? 10.218 2.054 -5.464 1.00 96.81 90 ASP A O 1
ATOM 714 N N . ILE A 1 91 ? 9.946 2.195 -7.698 1.00 96.75 91 ILE A N 1
ATOM 715 C CA . ILE A 1 91 ? 10.585 0.917 -8.001 1.00 96.75 91 ILE A CA 1
ATOM 716 C C . ILE A 1 91 ? 11.980 1.225 -8.527 1.00 96.75 91 ILE A C 1
ATOM 718 O O . ILE A 1 91 ? 12.129 1.802 -9.586 1.00 96.75 91 ILE A O 1
ATOM 722 N N . VAL A 1 92 ? 13.011 0.791 -7.806 1.00 94.56 92 VAL A N 1
ATOM 723 C CA . VAL A 1 92 ? 14.399 1.019 -8.209 1.00 94.56 92 VAL A CA 1
ATOM 724 C C . VAL A 1 92 ? 15.141 -0.289 -8.397 1.00 94.56 92 VAL A C 1
ATOM 726 O O . VAL A 1 92 ? 15.089 -1.209 -7.570 1.00 94.56 92 VAL A O 1
ATOM 729 N N . GLU A 1 93 ? 15.900 -0.356 -9.480 1.00 93.88 93 GLU A N 1
ATOM 730 C CA . GLU A 1 93 ? 16.833 -1.443 -9.720 1.00 93.88 93 GLU A CA 1
ATOM 731 C C . GLU A 1 93 ? 18.070 -1.292 -8.818 1.00 93.88 93 GLU A C 1
ATOM 733 O O . GLU A 1 93 ? 18.791 -0.292 -8.859 1.00 93.88 93 GLU A O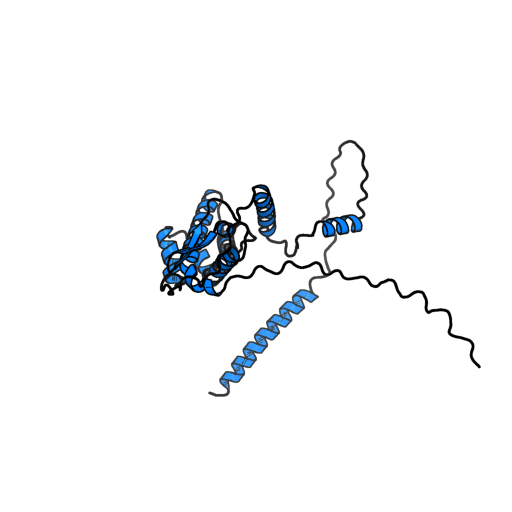 1
ATOM 738 N N . LYS A 1 94 ? 18.348 -2.309 -7.997 1.00 88.75 94 LYS A N 1
ATOM 739 C CA . LYS A 1 94 ? 19.551 -2.389 -7.161 1.00 88.75 94 LYS A CA 1
ATOM 740 C C . LYS A 1 94 ? 20.317 -3.664 -7.469 1.00 88.75 94 LYS A C 1
ATOM 742 O O . LYS A 1 94 ? 19.939 -4.750 -7.043 1.00 88.75 94 LYS A O 1
ATOM 747 N N . GLU A 1 95 ? 21.439 -3.508 -8.166 1.00 85.00 95 GLU A N 1
ATOM 748 C CA . GLU A 1 95 ? 22.331 -4.602 -8.569 1.00 85.00 95 GLU A CA 1
ATOM 749 C C . GLU A 1 95 ? 21.612 -5.695 -9.377 1.00 85.00 95 GLU A C 1
ATOM 751 O O . GLU A 1 95 ? 21.434 -5.539 -10.580 1.00 85.00 95 GLU A O 1
ATOM 756 N N . ASN A 1 96 ? 21.224 -6.790 -8.718 1.00 87.81 96 ASN A N 1
ATOM 757 C CA . ASN A 1 96 ? 20.506 -7.937 -9.277 1.00 87.81 96 ASN A CA 1
ATOM 758 C C . ASN A 1 96 ? 19.153 -8.130 -8.575 1.00 87.81 96 ASN A C 1
ATOM 760 O O . ASN A 1 96 ? 18.694 -9.258 -8.382 1.00 87.81 96 ASN A O 1
ATOM 764 N N . ASP A 1 97 ? 18.535 -7.034 -8.144 1.00 90.38 97 ASP A N 1
ATOM 765 C CA . ASP A 1 97 ? 17.246 -7.029 -7.472 1.00 90.38 97 ASP A CA 1
ATOM 766 C C . ASP A 1 97 ? 16.405 -5.814 -7.855 1.00 90.38 97 ASP A C 1
ATOM 768 O O . ASP A 1 97 ? 16.936 -4.756 -8.194 1.00 90.38 97 ASP A O 1
ATOM 772 N N . LEU A 1 98 ? 15.090 -5.965 -7.726 1.00 94.19 98 LEU A N 1
ATOM 773 C CA . LEU A 1 98 ? 14.132 -4.884 -7.888 1.00 94.19 98 LEU A CA 1
ATOM 774 C C . LEU A 1 98 ? 13.566 -4.528 -6.513 1.00 94.19 98 LEU A C 1
ATOM 776 O O . LEU A 1 98 ? 13.063 -5.401 -5.803 1.00 94.19 98 LEU A O 1
ATOM 780 N N . LYS A 1 99 ? 13.707 -3.266 -6.105 1.00 94.44 99 LYS A N 1
ATOM 781 C CA . LYS A 1 99 ? 13.394 -2.802 -4.751 1.00 94.44 99 LYS A CA 1
ATOM 782 C C . LYS A 1 99 ? 12.346 -1.713 -4.754 1.00 94.44 99 LYS A C 1
ATOM 784 O O . LYS A 1 99 ? 12.441 -0.774 -5.528 1.00 94.44 99 LYS A O 1
ATOM 789 N N . VAL A 1 100 ? 11.411 -1.791 -3.810 1.00 96.75 100 VAL A N 1
ATOM 790 C CA . VAL A 1 100 ? 10.456 -0.701 -3.574 1.00 96.75 100 VAL A CA 1
ATOM 791 C C . VAL A 1 100 ? 11.031 0.244 -2.524 1.00 96.75 100 VAL A C 1
ATOM 793 O O . VAL A 1 100 ? 11.157 -0.113 -1.346 1.00 96.75 100 VAL A O 1
ATOM 796 N N . VAL A 1 101 ? 11.399 1.452 -2.937 1.00 95.88 101 VAL A N 1
ATOM 797 C CA . VAL A 1 101 ? 11.925 2.503 -2.056 1.00 95.88 101 VAL A CA 1
ATOM 798 C C . VAL A 1 101 ? 10.848 3.525 -1.728 1.00 95.88 101 VAL A C 1
ATOM 800 O O . VAL A 1 101 ? 9.805 3.575 -2.365 1.00 95.88 101 VAL A O 1
ATOM 803 N N . GLU A 1 102 ? 11.063 4.272 -0.651 1.00 96.19 102 GLU A N 1
ATOM 804 C CA . GLU A 1 102 ? 10.133 5.287 -0.162 1.00 96.19 102 GLU A CA 1
ATOM 805 C C . GLU A 1 102 ? 10.818 6.648 -0.202 1.00 96.19 102 GLU A C 1
ATOM 807 O O . GLU A 1 102 ? 11.935 6.800 0.301 1.00 96.19 102 GLU A O 1
ATOM 812 N N . HIS A 1 103 ? 10.142 7.616 -0.805 1.00 94.75 103 HIS A N 1
ATOM 813 C CA . HIS A 1 103 ? 10.557 9.003 -0.892 1.00 94.75 103 HIS A CA 1
ATOM 814 C C . HIS A 1 103 ? 9.916 9.830 0.234 1.00 94.75 103 HIS A C 1
ATOM 816 O O . HIS A 1 103 ? 8.797 9.541 0.664 1.00 94.75 103 HIS A O 1
ATOM 822 N N . PRO A 1 104 ? 10.585 10.895 0.716 1.00 93.00 104 PRO A N 1
ATOM 823 C CA . PRO A 1 104 ? 10.008 11.778 1.731 1.00 93.00 104 PRO A CA 1
ATOM 824 C C . PRO A 1 104 ? 8.760 12.525 1.242 1.00 93.00 104 PRO A C 1
ATOM 826 O O . PRO A 1 104 ? 7.863 12.820 2.034 1.00 93.00 104 PRO A O 1
ATOM 829 N N . GLN A 1 105 ? 8.723 12.847 -0.053 1.00 91.75 105 GLN A N 1
ATOM 830 C CA . GLN A 1 105 ? 7.662 13.606 -0.705 1.00 91.75 105 GLN A CA 1
ATOM 831 C C . GLN A 1 105 ? 6.788 12.696 -1.567 1.00 91.75 105 GLN A C 1
ATOM 833 O O . GLN A 1 105 ? 7.250 11.681 -2.082 1.00 91.75 105 GLN A O 1
ATOM 838 N N . GLU A 1 106 ? 5.525 13.077 -1.738 1.00 92.50 106 GLU A N 1
ATOM 839 C CA . GLU A 1 106 ? 4.606 12.379 -2.637 1.00 92.50 106 GLU A CA 1
ATOM 840 C C . GLU A 1 106 ? 4.892 12.705 -4.099 1.00 92.50 106 GLU A C 1
ATOM 842 O O . GLU A 1 106 ? 5.128 13.860 -4.466 1.00 92.50 106 GLU A O 1
ATOM 847 N N . GLY A 1 107 ? 4.822 11.676 -4.934 1.00 93.00 107 GLY A N 1
ATOM 848 C CA . GLY A 1 107 ? 5.044 11.740 -6.365 1.00 93.00 107 GLY A CA 1
ATOM 849 C C . GLY A 1 107 ? 3.765 11.645 -7.191 1.00 93.00 107 GLY A C 1
ATOM 850 O O . GLY A 1 107 ? 2.670 11.275 -6.738 1.00 93.00 107 GLY A O 1
ATOM 851 N N . LYS A 1 108 ? 3.900 11.994 -8.469 1.00 92.00 108 LYS A N 1
ATOM 852 C CA . LYS A 1 108 ? 2.878 11.718 -9.476 1.00 92.00 108 LYS A CA 1
ATOM 853 C C . LYS A 1 108 ? 2.750 10.205 -9.645 1.00 92.00 108 LYS A C 1
ATOM 855 O O . LYS A 1 108 ? 3.745 9.499 -9.750 1.00 92.00 108 LYS A O 1
ATOM 860 N N . CYS A 1 109 ? 1.513 9.707 -9.627 1.00 90.75 109 CYS A N 1
ATOM 861 C CA . CYS A 1 109 ? 1.278 8.280 -9.780 1.00 90.75 109 CYS A CA 1
ATOM 862 C C . CYS A 1 109 ? 1.368 7.906 -11.262 1.00 90.75 109 CYS A C 1
ATOM 864 O O . CYS A 1 109 ? 0.401 8.070 -12.007 1.00 90.75 109 CYS A O 1
ATOM 866 N N . ASP A 1 110 ? 2.543 7.431 -11.666 1.00 91.62 110 ASP A N 1
ATOM 867 C CA . ASP A 1 110 ? 2.820 6.925 -13.009 1.00 91.62 110 ASP A CA 1
ATOM 868 C C . ASP A 1 110 ? 2.816 5.382 -13.030 1.00 91.62 110 ASP A C 1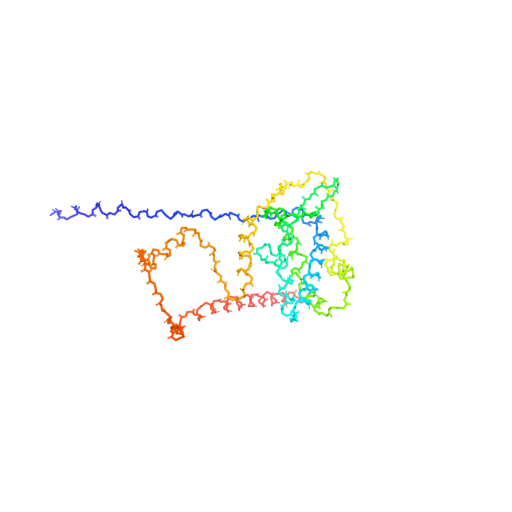
ATOM 870 O O . ASP A 1 110 ? 2.133 4.736 -12.227 1.00 91.62 110 ASP A O 1
ATOM 874 N N . ARG A 1 111 ? 3.514 4.758 -13.990 1.00 94.44 111 ARG A N 1
ATOM 875 C CA . ARG A 1 111 ? 3.435 3.305 -14.202 1.00 94.44 111 ARG A CA 1
ATOM 876 C C . ARG A 1 111 ? 3.934 2.499 -13.012 1.00 94.44 111 ARG A C 1
ATOM 878 O O . ARG A 1 111 ? 3.269 1.534 -12.667 1.00 94.44 111 ARG A O 1
ATOM 885 N N . GLU A 1 112 ? 5.028 2.889 -12.366 1.00 95.44 112 GLU A N 1
ATOM 886 C CA . GLU A 1 112 ? 5.560 2.178 -11.191 1.00 95.44 112 GLU A CA 1
ATOM 887 C C . GLU A 1 112 ? 4.609 2.245 -10.001 1.00 95.44 112 GLU A C 1
ATOM 889 O O . GLU A 1 112 ? 4.330 1.222 -9.383 1.00 95.44 112 GLU A O 1
ATOM 894 N N . CYS A 1 113 ? 4.011 3.412 -9.753 1.00 95.62 113 CYS A N 1
ATOM 895 C CA . CYS A 1 113 ? 2.942 3.564 -8.768 1.00 95.62 113 CYS A CA 1
ATOM 896 C C . CYS A 1 113 ? 1.773 2.606 -9.062 1.00 95.62 113 CYS A C 1
ATOM 898 O O . CYS A 1 113 ? 1.315 1.889 -8.170 1.00 95.62 113 CYS A O 1
ATOM 900 N N . LYS A 1 114 ? 1.329 2.510 -10.327 1.00 95.81 114 LYS A N 1
ATOM 901 C CA . LYS A 1 114 ? 0.289 1.546 -10.730 1.00 95.81 114 LYS A CA 1
ATOM 902 C C . LYS A 1 114 ? 0.756 0.090 -10.660 1.00 95.81 114 LYS A C 1
ATOM 904 O O . LYS A 1 114 ? -0.058 -0.773 -10.348 1.00 95.81 114 LYS A O 1
ATOM 909 N N . THR A 1 115 ? 2.036 -0.203 -10.874 1.00 97.56 115 THR A N 1
ATOM 910 C CA . THR A 1 115 ? 2.626 -1.534 -10.652 1.00 97.56 115 THR A CA 1
ATOM 911 C C . THR A 1 115 ? 2.584 -1.923 -9.176 1.00 97.56 115 THR A C 1
ATOM 913 O O . THR A 1 115 ? 2.195 -3.043 -8.852 1.00 97.56 115 THR A O 1
ATOM 916 N N . ILE A 1 116 ? 2.926 -1.003 -8.270 1.00 98.06 116 ILE A N 1
ATOM 917 C CA . ILE A 1 116 ? 2.862 -1.227 -6.820 1.00 98.06 116 ILE A CA 1
ATOM 918 C C . ILE A 1 116 ? 1.412 -1.411 -6.371 1.00 98.06 116 ILE A C 1
ATOM 920 O O . ILE A 1 116 ? 1.127 -2.368 -5.659 1.00 98.06 116 ILE A O 1
ATOM 924 N N . SER A 1 117 ? 0.498 -0.549 -6.825 1.00 97.62 117 SER A N 1
ATOM 925 C CA . SER A 1 117 ? -0.944 -0.673 -6.565 1.00 97.62 117 SER A CA 1
ATOM 926 C C . SER A 1 117 ? -1.487 -2.011 -7.059 1.00 97.62 117 SER A C 1
ATOM 928 O O . SER A 1 117 ? -2.129 -2.727 -6.295 1.00 97.62 117 SER A O 1
ATOM 930 N N . ARG A 1 118 ? -1.122 -2.433 -8.277 1.00 97.69 118 ARG A N 1
ATOM 931 C CA . ARG A 1 118 ? -1.497 -3.752 -8.794 1.00 97.69 118 ARG A CA 1
ATOM 932 C C . ARG A 1 118 ? -0.942 -4.889 -7.938 1.00 97.69 118 ARG A C 1
ATOM 934 O O . ARG A 1 118 ? -1.673 -5.818 -7.626 1.00 97.69 118 ARG A O 1
ATOM 941 N N . SER A 1 119 ? 0.331 -4.815 -7.549 1.00 97.88 119 SER A N 1
ATOM 942 C CA . SER A 1 119 ? 0.930 -5.823 -6.673 1.00 97.88 119 SER A CA 1
ATOM 943 C C . SER A 1 119 ? 0.276 -5.842 -5.293 1.00 97.88 119 SER A C 1
ATOM 945 O O . SER A 1 119 ? 0.218 -6.908 -4.699 1.00 97.88 119 SER A O 1
ATOM 947 N N . CYS A 1 120 ? -0.154 -4.697 -4.764 1.00 98.38 120 CYS A N 1
ATOM 948 C CA . CYS A 1 120 ? -0.878 -4.609 -3.500 1.00 98.38 120 CYS A CA 1
ATOM 949 C C . CYS A 1 120 ? -2.220 -5.328 -3.619 1.00 98.38 120 CYS A C 1
ATOM 951 O O . CYS A 1 120 ? -2.507 -6.196 -2.802 1.00 98.38 120 CYS A O 1
ATOM 953 N N . GLU A 1 121 ? -2.976 -5.038 -4.678 1.00 97.94 121 GLU A N 1
ATOM 954 C CA . GLU A 1 121 ? -4.271 -5.662 -4.950 1.00 97.94 121 GLU A CA 1
ATOM 955 C C . GLU A 1 121 ? -4.149 -7.185 -5.079 1.00 97.94 121 GLU A C 1
ATOM 957 O O . GLU A 1 121 ? -4.859 -7.922 -4.406 1.00 97.94 121 GLU A O 1
ATOM 962 N N . ASP A 1 122 ? -3.163 -7.667 -5.847 1.00 97.19 122 ASP A N 1
ATOM 963 C CA . ASP A 1 122 ? -2.892 -9.103 -6.017 1.00 97.19 122 ASP A CA 1
ATOM 964 C C . ASP A 1 122 ? -2.497 -9.812 -4.697 1.00 97.19 122 ASP A C 1
ATOM 966 O O . ASP A 1 122 ? -2.495 -11.041 -4.633 1.00 97.19 122 ASP A O 1
ATOM 970 N N . ILE A 1 123 ? -2.092 -9.068 -3.659 1.00 97.00 123 ILE A N 1
ATOM 971 C CA . ILE A 1 123 ? -1.638 -9.608 -2.366 1.00 97.00 123 ILE A CA 1
ATOM 972 C C . ILE A 1 123 ? -2.719 -9.494 -1.294 1.00 97.00 123 ILE A C 1
ATOM 974 O O . ILE A 1 123 ? -2.862 -10.411 -0.488 1.00 97.00 123 ILE A O 1
ATOM 978 N N . ILE A 1 124 ? -3.392 -8.346 -1.229 1.00 97.00 124 ILE A N 1
ATOM 979 C CA . ILE A 1 124 ? -4.324 -7.981 -0.162 1.00 97.00 124 ILE A CA 1
ATOM 980 C C . ILE A 1 124 ? -5.759 -8.299 -0.569 1.00 97.00 124 ILE A C 1
ATOM 982 O O . ILE A 1 124 ? -6.483 -8.808 0.274 1.00 97.00 124 ILE A O 1
ATOM 986 N N . GLY A 1 125 ? -6.152 -8.069 -1.826 1.00 94.94 125 GLY A N 1
ATOM 987 C CA . GLY A 1 125 ? -7.552 -8.151 -2.261 1.00 94.94 125 GLY A CA 1
ATOM 988 C C . GLY A 1 125 ? -8.193 -9.526 -2.053 1.00 94.94 125 GLY A C 1
ATOM 989 O O . GLY A 1 125 ? -9.356 -9.610 -1.689 1.00 94.94 125 GLY A O 1
ATOM 990 N N . ASP A 1 126 ? -7.430 -10.615 -2.191 1.00 93.50 126 ASP A N 1
ATOM 991 C CA . ASP A 1 126 ? -7.947 -11.977 -1.972 1.00 93.50 126 ASP A CA 1
ATOM 992 C C . ASP A 1 126 ? -8.093 -12.358 -0.483 1.00 93.50 126 ASP A C 1
ATOM 994 O O . ASP A 1 126 ? -8.734 -13.360 -0.166 1.00 93.50 126 ASP A O 1
ATOM 998 N N . ILE A 1 127 ? -7.454 -11.619 0.430 1.00 96.56 127 ILE A N 1
ATOM 999 C CA . ILE A 1 127 ? -7.397 -11.927 1.873 1.00 96.56 127 ILE A CA 1
ATOM 1000 C C . ILE A 1 127 ? -7.734 -10.710 2.745 1.00 96.56 127 ILE A C 1
ATOM 1002 O O . ILE A 1 127 ? -7.349 -10.641 3.916 1.00 96.56 127 ILE A O 1
ATOM 1006 N N . ASP A 1 128 ? -8.407 -9.721 2.168 1.00 96.56 128 ASP A N 1
ATOM 1007 C CA . ASP A 1 128 ? -8.751 -8.451 2.800 1.00 96.56 128 ASP A CA 1
ATOM 1008 C C . ASP A 1 128 ? -9.566 -8.660 4.082 1.00 96.56 128 ASP A C 1
ATOM 1010 O O . ASP A 1 128 ? -9.274 -8.063 5.117 1.00 96.56 128 ASP A O 1
ATOM 1014 N N . THR A 1 129 ? -10.501 -9.604 4.044 1.00 97.19 129 THR A N 1
ATOM 1015 C CA . THR A 1 129 ? -11.376 -9.993 5.147 1.00 97.19 129 THR A CA 1
ATOM 1016 C C . THR A 1 129 ? -10.574 -10.639 6.278 1.00 97.19 129 THR A C 1
ATOM 1018 O O . THR A 1 129 ? -10.737 -10.264 7.438 1.00 97.19 129 THR A O 1
ATOM 1021 N N . ASP A 1 130 ? -9.641 -11.546 5.958 1.00 97.62 130 ASP A N 1
ATOM 1022 C CA . ASP A 1 130 ? -8.764 -12.181 6.955 1.00 97.62 130 ASP A CA 1
ATOM 1023 C C . ASP A 1 130 ? -7.855 -11.139 7.626 1.00 97.62 130 ASP A C 1
ATOM 1025 O O . ASP A 1 130 ? -7.645 -11.145 8.842 1.00 97.62 130 ASP A O 1
ATOM 1029 N N . ILE A 1 131 ? -7.301 -10.215 6.836 1.00 98.00 131 ILE A N 1
ATOM 1030 C CA . ILE A 1 131 ? -6.487 -9.111 7.349 1.00 98.00 131 ILE A CA 1
ATOM 1031 C C . ILE A 1 131 ? -7.328 -8.183 8.232 1.00 98.00 131 ILE A C 1
ATOM 1033 O O . ILE A 1 131 ? -6.868 -7.796 9.312 1.00 98.00 131 ILE A O 1
ATOM 1037 N N . GLY A 1 132 ? -8.541 -7.844 7.792 1.00 97.69 132 GLY A N 1
ATOM 1038 C CA . GLY A 1 132 ? -9.502 -7.034 8.530 1.00 97.69 132 GLY A CA 1
ATOM 1039 C C . GLY A 1 132 ? -9.820 -7.644 9.889 1.00 97.69 132 GLY A C 1
ATOM 1040 O O . GLY A 1 132 ? -9.670 -6.970 10.907 1.00 97.69 132 GLY A O 1
ATOM 1041 N N . GLU A 1 133 ? -10.124 -8.943 9.938 1.00 97.69 133 GLU A N 1
ATOM 1042 C CA . GLU A 1 133 ? -10.381 -9.673 11.182 1.00 97.69 133 GLU A CA 1
ATOM 1043 C C . GLU A 1 133 ? -9.166 -9.636 12.128 1.00 97.69 133 GLU A C 1
ATOM 1045 O O . GLU A 1 133 ? -9.297 -9.356 13.326 1.00 97.69 133 GLU A O 1
ATOM 1050 N N . LEU A 1 134 ? -7.959 -9.888 11.607 1.00 97.50 134 LEU A N 1
ATOM 1051 C CA . LEU A 1 134 ? -6.724 -9.855 12.398 1.00 97.50 134 LEU A CA 1
ATOM 1052 C C . LEU A 1 134 ? -6.465 -8.474 13.012 1.00 97.50 134 LEU A C 1
ATOM 1054 O O . LEU A 1 134 ? -6.070 -8.369 14.179 1.00 97.50 134 LEU A O 1
ATOM 1058 N N . LEU A 1 135 ? -6.675 -7.415 12.230 1.00 97.81 135 LEU A N 1
ATOM 1059 C CA . LEU A 1 135 ? -6.497 -6.038 12.682 1.00 97.81 135 LEU A CA 1
ATOM 1060 C C . LEU A 1 135 ? -7.602 -5.630 13.658 1.00 97.81 135 LEU A C 1
ATOM 1062 O O . LEU A 1 135 ? -7.306 -4.986 14.670 1.00 97.81 135 LEU A O 1
ATOM 1066 N N . TRP A 1 136 ? -8.843 -6.058 13.416 1.00 97.31 136 TRP A N 1
ATOM 1067 C CA . TRP A 1 136 ? -9.991 -5.832 14.290 1.00 97.31 136 TRP A CA 1
ATOM 1068 C C . TRP A 1 136 ? -9.763 -6.415 15.687 1.00 97.31 136 TRP A C 1
ATOM 1070 O O . TRP A 1 136 ? -9.867 -5.683 16.671 1.00 97.31 136 TRP A O 1
ATOM 1080 N N . LYS A 1 137 ? -9.321 -7.676 15.782 1.00 96.12 137 LYS A N 1
ATOM 1081 C CA . LYS A 1 137 ? -9.005 -8.336 17.064 1.00 96.12 137 LYS A CA 1
ATOM 1082 C C . LYS A 1 137 ? -7.900 -7.634 17.855 1.00 96.12 137 LYS A C 1
ATOM 1084 O O . LYS A 1 137 ? -7.926 -7.640 19.081 1.00 96.12 137 LYS A O 1
ATOM 1089 N N . ASN A 1 138 ? -6.944 -7.003 17.167 1.00 94.06 138 ASN A N 1
ATOM 1090 C CA . ASN A 1 138 ? -5.850 -6.240 17.779 1.00 94.06 138 ASN A CA 1
ATOM 1091 C C . ASN A 1 138 ? -4.934 -7.053 18.722 1.00 94.06 138 ASN A C 1
ATOM 1093 O O . ASN A 1 138 ? -4.406 -6.533 19.703 1.00 94.06 138 ASN A O 1
ATOM 1097 N N . GLU A 1 139 ? -4.737 -8.341 18.444 1.00 94.62 139 GLU A N 1
ATOM 1098 C CA . GLU A 1 139 ? -4.002 -9.255 19.338 1.00 94.62 139 GLU A CA 1
ATOM 1099 C C . GLU A 1 139 ? -2.512 -9.402 18.981 1.00 94.62 139 GLU A C 1
ATOM 1101 O O . GLU A 1 139 ? -1.749 -10.077 19.677 1.00 94.62 139 GLU A O 1
ATOM 1106 N N . MET A 1 140 ? -2.070 -8.793 17.878 1.00 94.88 140 MET A N 1
ATOM 1107 C CA . MET A 1 140 ? -0.719 -8.959 17.342 1.00 94.88 140 MET A CA 1
ATOM 1108 C C . MET A 1 140 ? 0.086 -7.665 17.406 1.00 94.88 140 MET A C 1
ATOM 1110 O O . MET A 1 140 ? -0.423 -6.575 17.181 1.00 94.88 140 MET A O 1
ATOM 1114 N N . LYS A 1 141 ? 1.395 -7.793 17.637 1.00 97.62 141 LYS A N 1
ATOM 1115 C CA . LYS A 1 141 ? 2.348 -6.691 17.442 1.00 97.62 141 LYS A CA 1
ATOM 1116 C C . LYS A 1 141 ? 2.688 -6.548 15.959 1.00 97.62 141 LYS A C 1
ATOM 1118 O O . LYS A 1 141 ? 2.731 -7.552 15.248 1.00 97.62 141 LYS A O 1
ATOM 1123 N N . LEU A 1 142 ? 3.068 -5.341 15.537 1.00 97.69 142 LEU A N 1
ATOM 1124 C CA . LEU A 1 142 ? 3.427 -4.999 14.153 1.00 97.69 142 LEU A CA 1
ATOM 1125 C C . LEU A 1 142 ? 4.314 -6.048 13.454 1.00 97.69 142 LEU A C 1
ATOM 1127 O O . LEU A 1 142 ? 3.987 -6.526 12.373 1.00 97.69 142 LEU A O 1
ATOM 1131 N N . ALA A 1 143 ? 5.434 -6.440 14.072 1.00 97.69 143 ALA A N 1
ATOM 1132 C CA . ALA A 1 143 ? 6.362 -7.399 13.466 1.00 97.69 143 ALA A CA 1
ATOM 1133 C C . ALA A 1 143 ? 5.748 -8.802 13.301 1.00 97.69 143 ALA A C 1
ATOM 1135 O O . ALA A 1 143 ? 6.022 -9.492 12.318 1.00 97.69 143 ALA A O 1
ATOM 1136 N N . THR A 1 144 ? 4.910 -9.228 14.248 1.00 98.12 144 THR A N 1
ATOM 1137 C CA . THR A 1 144 ? 4.190 -10.505 14.171 1.00 98.12 144 THR A CA 1
ATOM 1138 C C . THR A 1 144 ? 3.131 -10.455 13.077 1.00 98.12 144 THR A C 1
ATOM 1140 O O . THR A 1 144 ? 3.036 -11.398 12.296 1.00 98.12 144 THR A O 1
ATOM 1143 N N . PHE A 1 145 ? 2.401 -9.342 12.982 1.00 98.31 145 PHE A N 1
ATOM 1144 C CA . PHE A 1 145 ? 1.391 -9.107 11.956 1.00 98.31 145 PHE A CA 1
ATOM 1145 C C . PHE A 1 145 ? 1.995 -9.152 10.544 1.00 98.31 145 PHE A C 1
ATOM 1147 O O . PHE A 1 145 ? 1.577 -9.973 9.731 1.00 98.31 145 PHE A O 1
ATOM 1154 N N . ILE A 1 146 ? 3.057 -8.378 10.280 1.00 98.19 146 ILE A N 1
ATOM 1155 C CA . ILE A 1 146 ? 3.749 -8.375 8.975 1.00 98.19 146 ILE A CA 1
ATOM 1156 C C . ILE A 1 146 ? 4.227 -9.783 8.604 1.00 98.19 146 ILE A C 1
ATOM 1158 O O . ILE A 1 146 ? 4.036 -10.236 7.475 1.00 98.19 146 ILE A O 1
ATOM 1162 N N . ASN A 1 147 ? 4.835 -10.504 9.552 1.00 97.81 147 ASN A N 1
ATOM 1163 C CA . ASN A 1 147 ? 5.304 -11.861 9.289 1.00 97.81 147 ASN A CA 1
ATOM 1164 C C . ASN A 1 147 ? 4.149 -12.827 8.996 1.00 97.81 147 ASN A C 1
ATOM 1166 O O . ASN A 1 147 ? 4.261 -13.669 8.104 1.00 97.81 147 ASN A O 1
ATOM 1170 N N . HIS A 1 148 ? 3.043 -12.714 9.730 1.00 97.56 148 HIS A N 1
ATOM 1171 C CA . HIS A 1 148 ? 1.863 -13.541 9.518 1.00 97.56 148 HIS A CA 1
ATOM 1172 C C . HIS A 1 148 ? 1.267 -13.303 8.123 1.00 97.56 148 HIS A C 1
ATOM 1174 O O . HIS A 1 148 ? 1.149 -14.248 7.344 1.00 97.56 148 HIS A O 1
ATOM 1180 N N . VAL A 1 149 ? 1.007 -12.047 7.757 1.00 97.81 149 VAL A N 1
ATOM 1181 C CA . VAL A 1 149 ? 0.421 -11.693 6.456 1.00 97.81 149 VAL A CA 1
ATOM 1182 C C . VAL A 1 149 ? 1.352 -12.073 5.299 1.00 97.81 149 VAL A C 1
ATOM 1184 O O . VAL A 1 149 ? 0.958 -12.791 4.377 1.00 97.81 149 VAL A O 1
ATOM 1187 N N . CYS A 1 150 ? 2.623 -11.668 5.350 1.00 98.00 150 CYS A N 1
ATOM 1188 C CA . CYS A 1 150 ? 3.509 -11.773 4.187 1.00 98.00 150 CYS A CA 1
ATOM 1189 C C . CYS A 1 150 ? 4.168 -13.137 3.985 1.00 98.00 150 CYS A C 1
ATOM 1191 O O . CYS A 1 150 ? 4.543 -13.477 2.859 1.00 98.00 150 CYS A O 1
ATOM 1193 N N . TYR A 1 151 ? 4.322 -13.933 5.047 1.00 96.81 151 TY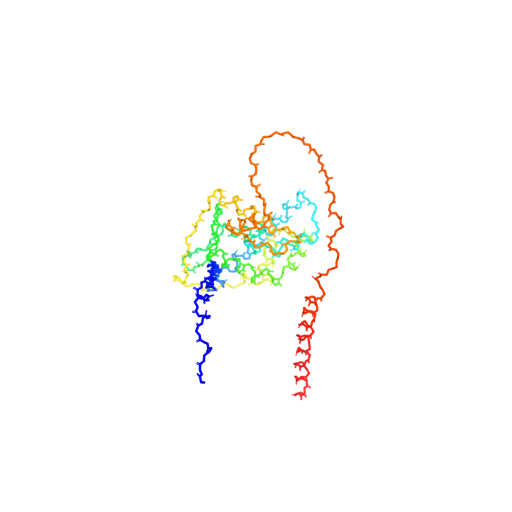R A N 1
ATOM 1194 C CA . TYR A 1 151 ? 4.915 -15.267 4.941 1.00 96.81 151 TYR A CA 1
ATOM 1195 C C . TYR A 1 151 ? 3.894 -16.388 5.097 1.00 96.81 151 TYR A C 1
ATOM 1197 O O . TYR A 1 151 ? 4.081 -17.418 4.455 1.00 96.81 151 TYR A O 1
ATOM 1205 N N . LYS A 1 152 ? 2.853 -16.240 5.930 1.00 96.00 152 LYS A N 1
ATOM 1206 C CA . LYS A 1 152 ? 1.898 -17.331 6.190 1.00 96.00 152 LYS A CA 1
ATOM 1207 C C . LYS A 1 152 ? 0.654 -17.250 5.312 1.00 96.00 152 LYS A C 1
ATOM 1209 O O . LYS A 1 152 ? 0.359 -18.250 4.669 1.00 96.00 152 LYS A O 1
ATOM 1214 N N . LEU A 1 153 ? -0.019 -16.098 5.265 1.00 95.94 153 LEU A N 1
ATOM 1215 C CA . LEU A 1 153 ? -1.263 -15.941 4.499 1.00 95.94 153 LEU A CA 1
ATOM 1216 C C . LEU A 1 153 ? -0.989 -15.849 2.992 1.00 95.94 153 LEU A C 1
ATOM 1218 O O . LEU A 1 153 ? -1.398 -16.713 2.227 1.00 95.94 153 LEU A O 1
ATOM 1222 N N . THR A 1 154 ? -0.200 -14.860 2.567 1.00 95.06 154 THR A N 1
ATOM 1223 C CA . THR A 1 154 ? -0.017 -14.552 1.131 1.00 95.06 154 THR A CA 1
ATOM 1224 C C . THR A 1 154 ? 1.120 -15.324 0.468 1.00 95.06 154 THR A C 1
ATOM 1226 O O . THR A 1 154 ? 1.207 -15.407 -0.753 1.00 95.06 154 THR A O 1
ATOM 1229 N N . ASN A 1 155 ? 2.059 -15.862 1.255 1.00 94.81 155 ASN A N 1
ATOM 1230 C CA . ASN A 1 155 ? 3.313 -16.449 0.761 1.00 94.81 155 ASN A CA 1
ATOM 1231 C C . 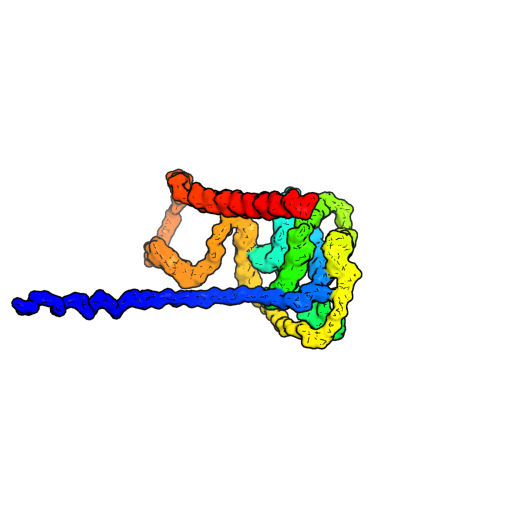ASN A 1 155 ? 4.176 -15.492 -0.093 1.00 94.81 155 ASN A C 1
ATOM 1233 O O . ASN A 1 155 ? 5.117 -15.937 -0.765 1.00 94.81 155 ASN A O 1
ATOM 1237 N N . SER A 1 156 ? 3.906 -14.184 -0.049 1.00 95.12 156 SER A N 1
ATOM 1238 C CA . SER A 1 156 ? 4.590 -13.159 -0.847 1.00 95.12 156 SER A CA 1
ATOM 1239 C C . SER A 1 156 ? 6.101 -13.160 -0.627 1.00 95.12 156 SER A C 1
ATOM 1241 O O . SER A 1 156 ? 6.862 -12.997 -1.581 1.00 95.12 156 SER A O 1
ATOM 1243 N N . CYS A 1 157 ? 6.544 -13.433 0.604 1.00 95.38 157 CYS A N 1
ATOM 1244 C CA . CYS A 1 157 ? 7.954 -13.398 0.996 1.00 95.38 157 CYS A CA 1
ATOM 1245 C C . CYS A 1 157 ? 8.657 -14.766 1.093 1.00 95.38 157 CYS A C 1
ATOM 1247 O O . CYS A 1 157 ? 9.822 -14.814 1.480 1.00 95.38 157 CYS A O 1
ATOM 1249 N N . LYS A 1 158 ? 8.009 -15.890 0.743 1.00 89.88 158 LYS A N 1
ATOM 1250 C CA . LYS A 1 158 ? 8.622 -17.230 0.895 1.00 89.88 158 LYS A CA 1
ATOM 1251 C C . LYS A 1 158 ? 9.747 -17.525 -0.100 1.00 89.88 158 LYS A C 1
ATOM 1253 O O . LYS A 1 158 ? 10.741 -18.142 0.266 1.00 89.88 158 LYS A O 1
ATOM 1258 N N . ALA A 1 159 ? 9.580 -17.129 -1.358 1.00 82.50 159 ALA A N 1
ATOM 1259 C CA . ALA A 1 159 ? 10.545 -17.403 -2.417 1.00 82.50 159 ALA A CA 1
ATOM 1260 C C . ALA A 1 159 ? 10.756 -16.151 -3.261 1.00 82.50 159 ALA A C 1
ATOM 1262 O O . ALA A 1 159 ? 9.821 -15.641 -3.886 1.00 82.50 159 ALA A O 1
ATOM 1263 N N . LYS A 1 160 ? 12.001 -15.679 -3.286 1.00 80.62 160 LYS A N 1
ATOM 1264 C CA . LYS A 1 160 ? 12.410 -14.553 -4.114 1.00 80.62 160 LYS A CA 1
ATOM 1265 C C . LYS A 1 160 ? 12.775 -15.057 -5.505 1.00 80.62 160 LYS A C 1
ATOM 1267 O O . LYS A 1 160 ? 13.644 -15.920 -5.645 1.00 80.62 160 LYS A O 1
ATOM 1272 N N . LYS A 1 161 ? 12.107 -14.536 -6.534 1.00 86.69 161 LYS A N 1
ATOM 1273 C CA . LYS A 1 161 ? 12.485 -14.823 -7.920 1.00 86.69 161 LYS A CA 1
ATOM 1274 C C . LYS A 1 161 ? 13.805 -14.129 -8.246 1.00 86.69 161 LYS A C 1
ATOM 1276 O O . LYS A 1 161 ? 14.068 -13.030 -7.768 1.00 86.69 161 LYS A O 1
ATOM 1281 N N . LYS A 1 162 ? 14.638 -14.792 -9.050 1.00 86.00 162 LYS A N 1
ATOM 1282 C CA . LYS A 1 162 ? 15.897 -14.216 -9.530 1.00 86.00 162 LYS A CA 1
ATOM 1283 C C . LYS A 1 162 ? 15.582 -13.132 -10.551 1.00 86.00 162 LYS A C 1
ATOM 1285 O O . LYS A 1 162 ? 14.979 -13.436 -11.577 1.00 86.00 162 LYS A O 1
ATOM 1290 N N . TYR A 1 163 ? 15.985 -11.910 -10.250 1.00 89.94 163 TYR A N 1
ATOM 1291 C CA . TYR A 1 163 ? 15.864 -10.774 -11.147 1.00 89.94 163 TYR A CA 1
ATOM 1292 C C . TYR A 1 163 ? 17.113 -10.672 -12.037 1.00 89.94 163 TYR A C 1
ATOM 1294 O O . TYR A 1 163 ? 18.219 -11.018 -11.613 1.00 89.94 163 TYR A O 1
ATOM 1302 N N . VAL A 1 164 ? 16.924 -10.242 -13.286 1.00 87.38 164 VAL A N 1
ATOM 1303 C CA . VAL A 1 164 ? 18.005 -10.035 -14.257 1.00 87.38 164 VAL A CA 1
ATOM 1304 C C . VAL A 1 164 ? 18.168 -8.542 -14.476 1.00 87.38 164 VAL A C 1
ATOM 1306 O O . VAL A 1 164 ? 17.209 -7.859 -14.834 1.00 87.38 164 VAL A O 1
ATOM 1309 N N . LYS A 1 165 ? 19.393 -8.050 -14.286 1.00 87.69 165 LYS A N 1
ATOM 1310 C CA . LYS A 1 165 ? 19.706 -6.633 -14.444 1.00 87.69 165 LYS A CA 1
ATOM 1311 C C . LYS A 1 165 ? 19.367 -6.120 -15.852 1.00 87.69 165 LYS A C 1
ATOM 1313 O O . LYS A 1 165 ? 19.660 -6.794 -16.839 1.00 87.69 165 LYS A O 1
ATOM 1318 N N . GLY A 1 166 ? 18.798 -4.920 -15.935 1.00 85.12 166 GLY A N 1
ATOM 1319 C CA . GLY A 1 166 ? 18.380 -4.236 -17.157 1.00 85.12 166 GLY A CA 1
ATOM 1320 C C . GLY A 1 166 ? 17.031 -4.692 -17.716 1.00 85.12 166 GLY A C 1
ATOM 1321 O O . GLY A 1 166 ? 16.689 -4.299 -18.829 1.00 85.12 166 GLY A O 1
ATOM 1322 N N . SER A 1 167 ? 16.283 -5.536 -16.994 1.00 85.44 167 SER A N 1
ATOM 1323 C CA . SER A 1 167 ? 14.952 -5.986 -17.433 1.00 85.44 167 SER A CA 1
ATOM 1324 C C . SER A 1 167 ? 13.826 -5.025 -17.041 1.00 85.44 167 SER A C 1
ATOM 1326 O O . SER A 1 167 ? 12.838 -4.929 -17.767 1.00 85.44 167 SER A O 1
ATOM 1328 N N . HIS A 1 168 ? 13.989 -4.291 -15.941 1.00 90.88 168 HIS A N 1
ATOM 1329 C CA . HIS A 1 168 ? 13.056 -3.262 -15.501 1.00 90.88 168 HIS A CA 1
ATOM 1330 C C . HIS A 1 168 ? 13.172 -1.995 -16.356 1.00 90.88 168 HIS A C 1
ATOM 1332 O O . HIS A 1 168 ? 14.264 -1.559 -16.731 1.00 90.88 168 HIS A O 1
ATOM 1338 N N . LYS A 1 169 ? 12.022 -1.383 -16.642 1.00 90.31 169 LYS A N 1
ATOM 1339 C CA . LYS A 1 169 ? 11.946 -0.074 -17.282 1.00 90.31 169 LYS A CA 1
ATOM 1340 C C . LYS A 1 169 ? 11.687 0.981 -16.211 1.00 90.31 169 LYS A C 1
ATOM 1342 O O . LYS A 1 169 ? 10.543 1.127 -15.800 1.00 90.31 169 LYS A O 1
ATOM 1347 N N . ASP A 1 170 ? 12.741 1.711 -15.866 1.00 90.75 170 ASP A N 1
ATOM 1348 C CA . ASP A 1 170 ? 12.740 2.796 -14.880 1.00 90.75 170 ASP A CA 1
ATOM 1349 C C . ASP A 1 170 ? 11.936 4.008 -15.376 1.00 90.75 170 ASP A C 1
ATOM 1351 O O . ASP A 1 170 ? 12.100 4.472 -16.517 1.00 90.75 170 ASP A O 1
ATOM 1355 N N . TYR A 1 171 ? 11.053 4.512 -14.521 1.00 91.12 171 TYR A N 1
ATOM 1356 C CA . TYR A 1 171 ? 10.335 5.760 -14.703 1.00 91.12 171 TYR A CA 1
ATOM 1357 C C . TYR A 1 171 ? 10.807 6.760 -13.648 1.00 91.12 171 TYR A C 1
ATOM 1359 O O . TYR A 1 171 ? 11.006 6.465 -12.482 1.00 91.12 171 TYR A O 1
ATOM 1367 N N . LYS A 1 172 ? 11.013 8.011 -14.064 1.00 91.25 172 LYS A N 1
ATOM 1368 C CA . LYS A 1 172 ? 11.500 9.025 -13.132 1.00 91.25 172 LYS A CA 1
ATOM 1369 C C . LYS A 1 172 ? 10.418 9.355 -12.104 1.00 91.25 172 LYS A C 1
ATOM 1371 O O . LYS A 1 172 ? 9.375 9.883 -12.486 1.00 91.25 172 LYS A O 1
ATOM 1376 N N . PHE A 1 173 ? 10.730 9.207 -10.818 1.00 93.69 173 PHE A N 1
ATOM 1377 C CA . PHE A 1 173 ? 9.902 9.750 -9.744 1.00 93.69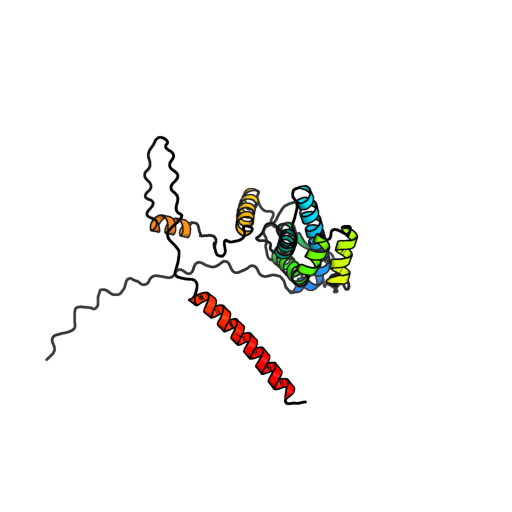 173 PHE A CA 1
ATOM 1378 C C . PHE A 1 173 ? 9.782 11.282 -9.859 1.00 93.69 173 PHE A C 1
ATOM 1380 O O . PHE A 1 173 ? 10.769 12.022 -9.763 1.00 93.69 173 PHE A O 1
ATOM 1387 N N . VAL A 1 174 ? 8.560 11.772 -10.090 1.00 94.06 174 VAL A N 1
ATOM 1388 C CA . VAL A 1 174 ? 8.256 13.208 -10.176 1.00 94.06 174 VAL A CA 1
ATOM 1389 C C . VAL A 1 174 ? 7.522 13.639 -8.918 1.00 94.06 174 VAL A C 1
ATOM 1391 O O . VAL A 1 174 ? 6.328 13.377 -8.777 1.00 94.06 174 VAL A O 1
ATOM 1394 N N . GLU A 1 175 ? 8.226 14.338 -8.031 1.00 94.75 175 GLU A N 1
ATOM 1395 C CA . GLU A 1 175 ? 7.632 14.966 -6.850 1.00 94.75 175 GLU A CA 1
ATOM 1396 C C . GLU A 1 175 ? 6.504 15.926 -7.248 1.00 94.75 175 GLU A C 1
ATOM 1398 O O . GLU A 1 175 ? 6.620 16.707 -8.198 1.00 94.75 175 GLU A O 1
ATOM 1403 N N . MET A 1 176 ? 5.395 15.862 -6.516 1.00 91.75 176 MET A N 1
ATOM 1404 C CA . MET A 1 176 ? 4.291 16.797 -6.686 1.00 91.75 176 MET A CA 1
ATOM 1405 C C . MET A 1 176 ? 4.583 18.123 -5.997 1.00 91.75 176 MET A C 1
ATOM 1407 O O . MET A 1 176 ? 5.121 18.170 -4.890 1.00 91.75 176 MET A O 1
ATOM 1411 N N . SER A 1 177 ? 4.135 19.208 -6.621 1.00 93.12 177 SER A N 1
ATOM 1412 C CA . SER A 1 177 ? 4.059 20.509 -5.961 1.00 93.12 177 SER A CA 1
ATOM 1413 C C . SER A 1 177 ? 2.979 20.523 -4.873 1.00 93.12 177 SER A C 1
ATOM 1415 O O . SER A 1 177 ? 2.012 19.765 -4.929 1.00 93.12 177 SER A O 1
ATOM 1417 N N . GLU A 1 178 ? 3.085 21.443 -3.912 1.00 92.12 178 GLU A N 1
ATOM 1418 C CA . GLU A 1 178 ? 2.080 21.600 -2.846 1.00 92.12 178 GLU A CA 1
ATOM 1419 C C . GLU A 1 178 ? 0.661 21.834 -3.389 1.00 92.12 178 GLU A C 1
ATOM 1421 O O . GLU A 1 178 ? -0.305 21.295 -2.857 1.00 92.12 178 GLU A O 1
ATOM 1426 N N . LYS A 1 179 ? 0.526 22.569 -4.501 1.00 90.44 179 LYS A N 1
ATOM 1427 C CA . LYS A 1 179 ? -0.775 22.785 -5.156 1.00 90.44 179 LYS A CA 1
ATOM 1428 C C . LYS A 1 179 ? -1.356 21.490 -5.725 1.00 90.44 179 LYS A C 1
ATOM 1430 O O . LYS A 1 179 ? -2.556 21.260 -5.620 1.00 90.44 179 LYS A O 1
ATOM 1435 N N . GLU A 1 180 ? -0.517 20.646 -6.322 1.00 90.19 180 GLU A N 1
ATOM 1436 C CA . GLU A 1 180 ? -0.944 19.349 -6.859 1.00 90.19 180 GLU A CA 1
ATOM 1437 C C . GLU A 1 180 ? -1.334 18.377 -5.740 1.00 90.19 180 GLU A C 1
ATOM 1439 O O . GLU A 1 180 ? -2.315 17.652 -5.898 1.00 90.19 180 GLU A O 1
ATOM 1444 N N . LYS A 1 181 ? -0.622 18.403 -4.605 1.00 89.81 181 LYS A N 1
ATOM 1445 C CA . LYS A 1 181 ? -0.973 17.624 -3.408 1.00 89.81 181 LYS A CA 1
ATOM 1446 C C . LYS A 1 181 ? -2.337 18.038 -2.860 1.00 89.81 181 LYS A C 1
ATOM 1448 O O . LYS A 1 181 ? -3.230 17.206 -2.782 1.00 89.81 181 LYS A O 1
ATOM 1453 N N . GLN A 1 182 ? -2.540 19.333 -2.609 1.00 90.25 182 GLN A N 1
ATOM 1454 C CA . GLN A 1 182 ? -3.816 19.861 -2.106 1.00 90.25 182 GLN A CA 1
ATOM 1455 C C . GLN A 1 182 ? -4.992 19.525 -3.031 1.00 90.25 182 GLN A C 1
ATOM 1457 O O . GLN A 1 182 ? -6.048 19.096 -2.568 1.00 90.25 182 GLN A O 1
ATOM 1462 N N . ALA A 1 183 ? -4.804 19.680 -4.345 1.00 89.00 183 ALA A N 1
ATOM 1463 C CA . ALA A 1 183 ? -5.824 19.318 -5.323 1.00 89.00 183 ALA A CA 1
ATOM 1464 C C . ALA A 1 183 ? -6.128 17.811 -5.299 1.00 89.00 183 ALA A C 1
ATOM 1466 O O . ALA A 1 183 ? -7.290 17.413 -5.370 1.00 89.00 183 ALA A O 1
ATOM 1467 N N . ARG A 1 184 ? -5.100 16.963 -5.174 1.00 86.75 184 ARG A N 1
ATOM 1468 C CA . ARG A 1 184 ? -5.273 15.509 -5.093 1.00 86.75 184 ARG A CA 1
ATOM 1469 C C . ARG A 1 184 ? -5.975 15.088 -3.803 1.00 86.75 184 ARG A C 1
ATOM 1471 O O . ARG A 1 184 ? -6.868 14.247 -3.862 1.00 86.75 184 ARG A O 1
ATOM 1478 N N . ASP A 1 185 ? -5.615 15.672 -2.671 1.00 88.44 185 ASP A N 1
ATOM 1479 C CA . ASP A 1 185 ? -6.206 15.331 -1.377 1.00 88.44 185 ASP A CA 1
ATOM 1480 C C . ASP A 1 185 ? -7.675 15.734 -1.307 1.00 88.44 185 ASP A C 1
ATOM 1482 O O . ASP A 1 185 ? -8.502 14.963 -0.820 1.00 88.44 185 ASP A O 1
ATOM 1486 N N . LEU A 1 186 ? -8.038 16.887 -1.876 1.00 87.31 186 LEU A N 1
ATOM 1487 C CA . LEU A 1 186 ? -9.441 17.269 -2.031 1.00 87.31 186 LEU A CA 1
ATOM 1488 C C . LEU A 1 186 ? -10.222 16.201 -2.815 1.00 87.31 186 LEU A C 1
ATOM 1490 O O . LEU A 1 186 ? -11.266 15.738 -2.359 1.00 87.31 186 LEU A O 1
ATOM 1494 N N . MET A 1 187 ? -9.683 15.749 -3.951 1.00 86.06 187 MET A N 1
ATOM 1495 C CA . MET A 1 187 ? -10.323 14.721 -4.782 1.00 86.06 187 MET A CA 1
ATOM 1496 C C . MET A 1 187 ? -10.441 13.370 -4.061 1.00 86.06 187 MET A C 1
ATOM 1498 O O . MET A 1 187 ? -11.473 12.706 -4.160 1.00 86.06 187 MET A O 1
ATOM 1502 N N . ARG A 1 188 ? -9.415 12.964 -3.305 1.00 86.19 188 ARG A N 1
ATOM 1503 C CA . ARG A 1 188 ? -9.417 11.718 -2.518 1.00 86.19 188 ARG A CA 1
ATOM 1504 C C . ARG A 1 188 ? -10.455 11.743 -1.404 1.00 86.19 188 ARG A C 1
ATOM 1506 O O . ARG A 1 188 ? -11.167 10.757 -1.215 1.00 86.19 188 ARG A O 1
ATOM 1513 N N . ASN A 1 189 ? -10.558 12.865 -0.692 1.00 83.69 189 ASN A N 1
ATOM 1514 C CA . ASN A 1 189 ? -11.572 13.063 0.342 1.00 83.69 189 ASN A CA 1
ATOM 1515 C C . ASN A 1 189 ? -12.980 12.920 -0.243 1.00 83.69 189 ASN A C 1
ATOM 1517 O O . ASN A 1 189 ? -13.801 12.206 0.324 1.00 83.69 189 ASN A O 1
ATOM 1521 N N . MET A 1 190 ? -13.231 13.509 -1.417 1.00 82.25 190 MET A N 1
ATOM 1522 C CA . MET A 1 190 ? -14.522 13.385 -2.102 1.00 82.25 190 MET A CA 1
ATOM 1523 C C . MET A 1 190 ? -14.825 11.943 -2.525 1.00 82.25 190 MET A C 1
ATOM 1525 O O . MET A 1 190 ? -15.928 11.460 -2.285 1.00 82.25 190 MET A O 1
ATOM 1529 N N . LYS A 1 191 ? -13.850 11.229 -3.103 1.00 77.25 191 LYS A N 1
ATOM 1530 C CA . LYS A 1 191 ? -14.009 9.817 -3.502 1.00 77.25 191 LYS A CA 1
ATOM 1531 C C . LYS A 1 191 ? -14.199 8.862 -2.319 1.00 77.25 191 LYS A C 1
ATOM 1533 O O . LYS A 1 191 ? -14.710 7.761 -2.499 1.00 77.25 191 LYS A O 1
ATOM 1538 N N . SER A 1 192 ? -13.789 9.267 -1.119 1.00 68.38 192 SER A N 1
ATOM 1539 C CA . SER A 1 192 ? -13.877 8.434 0.082 1.00 68.38 192 SER A CA 1
ATOM 1540 C C . SER A 1 192 ? -15.249 8.504 0.771 1.00 68.38 192 SER A C 1
ATOM 1542 O O . SER A 1 192 ? -15.503 7.686 1.654 1.00 68.38 192 SER A O 1
ATOM 1544 N N . VAL A 1 193 ? -16.140 9.425 0.367 1.00 70.88 193 VAL A N 1
ATOM 1545 C CA . VAL A 1 193 ? -17.496 9.568 0.928 1.00 70.88 193 VAL A CA 1
ATOM 1546 C C . VAL A 1 193 ? -18.426 8.463 0.388 1.00 70.88 193 VAL A C 1
ATOM 1548 O O . VAL A 1 193 ? -18.668 8.406 -0.821 1.00 70.88 193 VAL A O 1
ATOM 1551 N N . PRO A 1 194 ? -18.979 7.584 1.249 1.00 57.75 194 PRO A N 1
ATOM 1552 C CA . PRO A 1 194 ? -19.919 6.544 0.832 1.00 57.75 194 PRO A CA 1
ATOM 1553 C C . PRO A 1 194 ? -21.224 7.143 0.287 1.00 57.75 194 PRO A C 1
ATOM 1555 O O . PRO A 1 194 ? -21.759 8.087 0.860 1.00 57.75 194 PRO A O 1
ATOM 1558 N N . GLY A 1 195 ? -21.775 6.565 -0.785 1.00 55.50 195 GLY A N 1
ATOM 1559 C CA . GLY A 1 195 ? -23.117 6.912 -1.280 1.00 55.50 195 GLY A CA 1
ATOM 1560 C C . GLY A 1 195 ? -23.176 7.872 -2.471 1.00 55.50 195 GLY A C 1
ATOM 1561 O O . GLY A 1 195 ? -24.276 8.209 -2.900 1.00 55.50 195 GLY A O 1
ATOM 1562 N N . MET A 1 196 ? -22.038 8.254 -3.059 1.00 51.31 196 MET A N 1
ATOM 1563 C CA . MET A 1 196 ? -22.010 9.070 -4.280 1.00 51.31 196 MET A CA 1
ATOM 1564 C C . MET A 1 196 ? -21.328 8.338 -5.454 1.00 51.31 196 MET A C 1
ATOM 1566 O O . MET A 1 196 ? -20.207 8.674 -5.839 1.00 51.31 196 MET A O 1
ATOM 1570 N N . PRO A 1 197 ? -21.967 7.300 -6.030 1.00 41.78 197 PRO A N 1
ATOM 1571 C CA . PRO A 1 197 ? -21.473 6.659 -7.241 1.00 41.78 197 PRO A CA 1
ATOM 1572 C C . PRO A 1 197 ? -21.699 7.578 -8.454 1.00 41.78 197 PRO A C 1
ATOM 1574 O O . PRO A 1 197 ? -22.824 7.993 -8.718 1.00 41.78 197 PRO A O 1
ATOM 1577 N N . GLY A 1 198 ? -20.640 7.866 -9.217 1.00 49.69 198 GLY A N 1
ATOM 1578 C CA . GLY A 1 198 ? -20.771 8.412 -10.576 1.00 49.69 198 GLY A CA 1
ATOM 1579 C C . GLY A 1 198 ? -20.515 9.908 -10.781 1.00 49.69 198 GLY A C 1
ATOM 1580 O O . GLY A 1 198 ? -20.830 10.403 -11.858 1.00 49.69 198 GLY A O 1
ATOM 1581 N N . MET A 1 199 ? -19.913 10.639 -9.832 1.00 50.38 199 MET A N 1
ATOM 1582 C CA . MET A 1 199 ? -19.317 11.937 -10.191 1.00 50.38 199 MET A CA 1
ATOM 1583 C C . MET A 1 199 ? -18.008 11.704 -10.948 1.00 50.38 199 MET A C 1
ATOM 1585 O O . MET A 1 199 ? -16.928 11.625 -10.360 1.00 50.38 199 MET A O 1
ATOM 1589 N N . GLU A 1 200 ? -18.102 11.573 -12.267 1.00 51.44 200 GLU A N 1
ATOM 1590 C CA . GLU A 1 200 ? -16.965 11.866 -13.133 1.00 51.44 200 GLU A CA 1
ATOM 1591 C C . GLU A 1 200 ? -16.557 13.329 -12.880 1.00 51.44 200 GLU A C 1
ATOM 1593 O O . GLU A 1 200 ? -17.413 14.198 -12.708 1.00 51.44 200 GLU A O 1
ATOM 1598 N N . MET A 1 201 ? -15.252 13.605 -12.769 1.00 48.47 201 MET A N 1
ATOM 1599 C CA . MET A 1 201 ? -14.763 14.984 -12.695 1.00 48.47 201 MET A CA 1
ATOM 1600 C C . MET A 1 201 ? -15.229 15.708 -13.961 1.00 48.47 201 MET A C 1
ATOM 1602 O O . MET A 1 201 ? -14.664 15.484 -15.030 1.00 48.47 201 MET A O 1
ATOM 1606 N N . TYR A 1 202 ? -16.251 16.553 -13.842 1.00 53.09 202 TYR A N 1
ATOM 1607 C CA . TYR A 1 202 ? -16.668 17.428 -14.927 1.00 53.09 202 TYR A CA 1
ATOM 1608 C C . TYR A 1 202 ? -15.477 18.297 -15.324 1.00 53.09 202 TYR A C 1
ATOM 1610 O O . TYR A 1 202 ? -14.840 18.926 -14.471 1.00 53.09 202 TYR A O 1
ATOM 1618 N N . SER A 1 203 ? -15.133 18.290 -16.611 1.00 49.88 203 SER A N 1
ATOM 1619 C CA . SER A 1 203 ? -14.097 19.181 -17.119 1.00 49.88 203 SER A CA 1
ATOM 1620 C C . SER A 1 203 ? -14.524 20.641 -16.909 1.00 49.88 203 SER A C 1
ATOM 1622 O O . SER A 1 203 ? -15.703 20.938 -16.700 1.00 49.88 203 SER A O 1
ATOM 1624 N N . GLN A 1 204 ? -13.571 21.578 -16.938 1.00 52.88 204 GLN A N 1
ATOM 1625 C CA . GLN A 1 204 ? -13.883 23.008 -16.803 1.00 52.88 204 GLN A CA 1
ATOM 1626 C C . GLN A 1 204 ? -14.943 23.455 -17.830 1.00 52.88 204 GLN A C 1
ATOM 1628 O O . GLN A 1 204 ? -15.797 24.282 -17.512 1.00 52.88 204 GLN A O 1
ATOM 1633 N N . ASP A 1 205 ? -14.938 22.823 -19.004 1.00 59.31 205 ASP A N 1
ATOM 1634 C CA . ASP A 1 205 ? -15.906 23.044 -20.074 1.00 59.31 205 ASP A CA 1
ATOM 1635 C C . ASP A 1 205 ? -17.276 22.408 -19.762 1.00 59.31 205 ASP A C 1
ATOM 1637 O O . ASP A 1 205 ? -18.311 23.008 -20.044 1.00 59.31 205 ASP A O 1
ATOM 1641 N N . ASP A 1 206 ? -17.324 21.244 -19.106 1.00 63.94 206 ASP A N 1
ATOM 1642 C CA . ASP A 1 206 ? -18.587 20.608 -18.694 1.00 63.94 206 ASP A CA 1
ATOM 1643 C C . ASP A 1 206 ? -19.300 21.391 -17.583 1.00 63.94 206 ASP A C 1
ATOM 1645 O O . ASP A 1 206 ? -20.528 21.503 -17.586 1.00 63.94 206 ASP A O 1
ATOM 1649 N N . LEU A 1 207 ? -18.542 21.985 -16.655 1.00 66.94 207 LEU A N 1
ATOM 1650 C CA . LEU A 1 207 ? -19.086 22.888 -15.635 1.00 66.94 207 LEU A CA 1
ATOM 1651 C C . LEU A 1 207 ? -19.664 24.160 -16.263 1.00 66.94 207 LEU A C 1
ATOM 1653 O O . LEU A 1 207 ? -20.691 24.667 -15.805 1.00 66.94 207 LEU A O 1
ATOM 1657 N N . GLN A 1 208 ? -19.028 24.664 -17.321 1.00 65.06 208 GLN A N 1
ATOM 1658 C CA . GLN A 1 208 ? -19.506 25.830 -18.052 1.00 65.06 208 GLN A CA 1
ATOM 1659 C C . GLN A 1 208 ? -20.766 25.506 -18.862 1.00 65.06 208 GLN A C 1
ATOM 1661 O O . GLN A 1 208 ? -21.749 26.237 -18.765 1.00 65.06 208 GLN A O 1
ATOM 1666 N N . ASN A 1 209 ? -20.803 24.355 -19.534 1.00 64.75 209 ASN A N 1
ATOM 1667 C CA . ASN A 1 209 ? -21.991 23.877 -20.239 1.00 64.75 209 ASN A CA 1
ATOM 1668 C C . ASN A 1 209 ? -23.168 23.616 -19.286 1.00 64.75 209 ASN A C 1
ATOM 1670 O O . ASN A 1 209 ? -24.305 23.956 -19.609 1.00 64.75 209 ASN A O 1
ATOM 1674 N N . MET A 1 210 ? -22.924 23.075 -18.086 1.00 64.69 210 MET A N 1
ATOM 1675 C CA . MET A 1 210 ? -23.970 22.943 -17.063 1.00 64.69 210 MET A CA 1
ATOM 1676 C C . MET A 1 210 ? -24.442 24.298 -16.531 1.00 64.69 210 MET A C 1
ATOM 1678 O O . MET A 1 210 ? -25.640 24.480 -16.323 1.00 64.69 210 MET A O 1
ATOM 1682 N N . ARG A 1 211 ? -23.538 25.268 -16.343 1.00 65.69 211 ARG A N 1
ATOM 1683 C CA . ARG A 1 211 ? -23.903 26.637 -15.940 1.00 65.69 211 ARG A CA 1
ATOM 1684 C C . ARG A 1 211 ? -24.768 27.326 -16.997 1.00 65.69 211 ARG A C 1
ATOM 1686 O O . ARG A 1 211 ? -25.732 28.003 -16.648 1.00 65.69 211 ARG A O 1
ATOM 1693 N N . GLU A 1 212 ? -24.447 27.122 -18.270 1.00 62.72 212 GLU A N 1
ATOM 1694 C CA . GLU A 1 212 ? -25.216 27.629 -19.407 1.00 62.72 212 GLU A CA 1
ATOM 1695 C C . GLU A 1 212 ? -26.580 26.932 -19.523 1.00 62.72 212 GLU A C 1
ATOM 1697 O O . GLU A 1 212 ? -27.594 27.594 -19.741 1.00 62.72 212 GLU A O 1
ATOM 1702 N N . GLN A 1 213 ? -26.635 25.617 -19.288 1.00 60.12 213 GLN A N 1
ATOM 1703 C CA . GLN A 1 213 ? -27.874 24.834 -19.322 1.00 60.12 213 GLN A CA 1
ATOM 1704 C C . GLN A 1 213 ? -28.799 25.120 -18.126 1.00 60.12 213 GLN A C 1
ATOM 1706 O O . GLN A 1 213 ? -30.019 25.073 -18.275 1.00 60.12 213 GLN A O 1
ATOM 1711 N N . MET A 1 214 ? -28.240 25.478 -16.965 1.00 54.16 214 MET A N 1
ATOM 1712 C CA . MET A 1 214 ? -28.995 25.926 -15.786 1.00 54.16 214 MET A CA 1
ATOM 1713 C C . MET A 1 214 ? -29.356 27.419 -15.818 1.00 54.16 214 MET A C 1
ATOM 1715 O O . MET A 1 214 ? -29.985 27.911 -14.885 1.00 54.16 214 MET A O 1
ATOM 1719 N N . GLY A 1 215 ? -29.001 28.150 -16.883 1.00 49.09 215 GLY A N 1
ATOM 1720 C CA . GLY A 1 215 ? -29.489 29.509 -17.130 1.00 49.09 215 GLY A CA 1
ATOM 1721 C C . GLY A 1 215 ? -29.152 30.529 -16.037 1.00 49.09 215 GLY A C 1
ATOM 1722 O O . GLY A 1 215 ? -29.859 31.529 -15.909 1.00 49.09 215 GLY A O 1
ATOM 1723 N N . VAL A 1 216 ? -28.094 30.305 -15.247 1.00 48.59 216 VAL A N 1
ATOM 1724 C CA . VAL A 1 216 ? -27.680 31.247 -14.198 1.00 48.59 216 VAL A CA 1
ATOM 1725 C C . VAL A 1 216 ? -26.984 32.430 -14.863 1.00 48.59 216 VAL A C 1
ATOM 1727 O O . VAL A 1 216 ? -25.784 32.415 -15.146 1.00 48.59 216 VAL A O 1
ATOM 1730 N N . ARG A 1 217 ? -27.785 33.450 -15.164 1.00 39.12 217 ARG A N 1
ATOM 1731 C CA . ARG A 1 217 ? -27.346 34.741 -15.683 1.00 39.12 217 ARG A CA 1
ATOM 1732 C C . ARG A 1 217 ? -26.595 35.472 -14.568 1.00 39.12 217 ARG A C 1
ATOM 1734 O O . ARG A 1 217 ? -27.115 35.612 -13.468 1.00 39.12 217 ARG A O 1
ATOM 1741 N N . ASN A 1 218 ? -25.367 35.906 -14.846 1.00 40.56 218 ASN A N 1
ATOM 1742 C CA . ASN A 1 218 ? -24.613 36.749 -13.922 1.00 40.56 218 ASN A CA 1
ATOM 1743 C C . ASN A 1 218 ? -25.291 38.120 -13.862 1.00 40.56 218 ASN A C 1
ATOM 1745 O O . ASN A 1 218 ? -25.236 38.870 -14.837 1.00 40.56 218 ASN A O 1
ATOM 1749 N N . GLU A 1 219 ? -25.939 38.423 -12.745 1.00 34.19 219 GLU A N 1
ATOM 1750 C CA . GLU A 1 219 ? -26.279 39.792 -12.378 1.00 34.19 219 GLU A CA 1
ATOM 1751 C C . GLU A 1 219 ? -25.244 40.252 -11.352 1.00 34.19 219 GLU A C 1
ATOM 1753 O O . GLU A 1 219 ? -25.264 39.855 -10.188 1.00 34.19 219 GLU A O 1
ATOM 1758 N N . ASP A 1 220 ? -24.285 41.045 -11.828 1.00 39.75 220 ASP A N 1
ATOM 1759 C CA . ASP A 1 220 ? -23.444 41.857 -10.962 1.00 39.75 220 ASP A CA 1
ATOM 1760 C C . ASP A 1 220 ? -24.278 43.057 -10.485 1.00 39.75 220 ASP A C 1
ATOM 1762 O O . ASP A 1 220 ? -24.716 43.854 -11.311 1.00 39.75 220 ASP A O 1
ATOM 1766 N N . GLU A 1 221 ? -24.522 43.164 -9.174 1.00 36.00 221 GLU A N 1
ATOM 1767 C CA . GLU A 1 221 ? -24.253 44.345 -8.327 1.00 36.00 221 GLU A CA 1
ATOM 1768 C C . GLU A 1 221 ? -24.999 44.285 -6.970 1.00 36.00 221 GLU A C 1
ATOM 1770 O O . GLU A 1 221 ? -26.219 44.301 -6.898 1.00 36.00 221 GLU A O 1
ATOM 1775 N N . ASN A 1 222 ? -24.200 44.304 -5.894 1.00 35.25 222 ASN A N 1
ATOM 1776 C CA . ASN A 1 222 ? -24.399 44.956 -4.589 1.00 35.25 222 ASN A CA 1
ATOM 1777 C C . ASN A 1 222 ? -25.651 44.717 -3.698 1.00 35.25 222 ASN A C 1
ATOM 1779 O O . ASN A 1 222 ? -26.759 45.141 -3.989 1.00 35.25 222 ASN A O 1
ATOM 1783 N N . GLN A 1 223 ? -25.311 44.316 -2.459 1.00 36.59 223 GLN A N 1
ATOM 1784 C CA . GLN A 1 223 ? -25.916 44.618 -1.143 1.00 36.59 223 GLN A CA 1
ATOM 1785 C C . GLN A 1 223 ? -27.012 43.715 -0.527 1.00 36.59 223 GLN A C 1
ATOM 1787 O O . GLN A 1 223 ? -28.151 43.674 -0.963 1.00 36.59 223 GLN A O 1
ATOM 1792 N N . GLN A 1 224 ? -26.610 43.195 0.647 1.00 31.92 224 GLN A N 1
ATOM 1793 C CA . GLN A 1 224 ? -27.336 43.002 1.916 1.00 31.92 224 GLN A CA 1
ATOM 1794 C C . GLN A 1 224 ? -28.344 41.848 2.073 1.00 31.92 224 GLN A C 1
ATOM 1796 O O . GLN A 1 224 ? -29.445 41.867 1.542 1.00 31.92 224 GLN A O 1
ATOM 1801 N N . ASP A 1 225 ? -27.915 40.904 2.923 1.00 36.94 225 ASP A N 1
ATOM 1802 C CA . ASP A 1 225 ? -28.635 40.075 3.901 1.00 36.94 225 ASP A CA 1
ATOM 1803 C C . ASP A 1 225 ? -30.142 39.831 3.721 1.00 36.94 225 ASP A C 1
ATOM 1805 O O . ASP A 1 225 ? -30.969 40.727 3.874 1.00 36.94 225 ASP A O 1
ATOM 1809 N N . SER A 1 226 ? -30.522 38.554 3.629 1.00 29.34 226 SER A N 1
ATOM 1810 C CA . SER A 1 226 ? -31.482 37.954 4.574 1.00 29.34 226 SER A CA 1
ATOM 1811 C C . SER A 1 226 ? -31.562 36.433 4.422 1.00 29.34 226 SER A C 1
ATOM 1813 O O . SER A 1 226 ? -31.509 35.874 3.330 1.00 29.34 226 SER A O 1
ATOM 1815 N N . GLU A 1 227 ? -31.659 35.777 5.574 1.00 39.94 227 GLU A N 1
ATOM 1816 C CA . GLU A 1 227 ? -31.936 34.359 5.767 1.00 39.94 227 GLU A CA 1
ATOM 1817 C C . GLU A 1 227 ? -33.262 33.949 5.110 1.00 39.94 227 GLU A C 1
ATOM 1819 O O . GLU A 1 227 ? -34.281 34.593 5.352 1.00 39.94 227 GLU A O 1
ATOM 1824 N N . GLN A 1 228 ? -33.292 32.812 4.407 1.00 29.19 228 GLN A N 1
ATOM 1825 C CA . GLN A 1 228 ? -34.448 31.916 4.476 1.00 29.19 228 GLN A CA 1
ATOM 1826 C C . GLN A 1 228 ? -34.100 30.498 4.018 1.00 29.19 228 GLN A C 1
ATOM 1828 O O . GLN A 1 228 ? -33.737 30.236 2.874 1.00 29.19 228 GLN A O 1
ATOM 1833 N N . SER A 1 229 ? -34.195 29.581 4.974 1.00 38.50 229 SER A N 1
ATOM 1834 C CA . SER A 1 229 ? -34.213 28.142 4.786 1.00 38.50 229 SER A CA 1
ATOM 1835 C C . SER A 1 229 ? -35.515 27.731 4.106 1.00 38.50 229 SER A C 1
ATOM 1837 O O . SER A 1 229 ? -36.591 27.907 4.675 1.00 38.50 229 SER A O 1
ATOM 1839 N N . GLU A 1 230 ? -35.423 27.112 2.931 1.00 30.75 230 GLU A N 1
ATOM 1840 C CA . GLU A 1 230 ? -36.550 26.384 2.354 1.00 30.75 230 GLU A CA 1
ATOM 1841 C C . GLU A 1 230 ? -36.198 24.911 2.150 1.00 30.75 230 GLU A C 1
ATOM 1843 O O . GLU A 1 230 ? -35.189 24.524 1.562 1.00 30.75 230 GLU A O 1
ATOM 1848 N N . ASN A 1 231 ? -37.055 24.115 2.773 1.00 33.12 231 ASN A N 1
ATOM 1849 C CA . ASN A 1 231 ? -37.084 22.676 2.893 1.00 33.12 231 ASN A CA 1
ATOM 1850 C C . ASN A 1 231 ? -37.498 22.058 1.547 1.00 33.12 231 ASN A C 1
ATOM 1852 O O . ASN A 1 231 ? -38.607 22.310 1.084 1.00 33.12 231 ASN A O 1
ATOM 1856 N N . TYR A 1 232 ? -36.618 21.256 0.944 1.00 30.25 232 TYR A N 1
ATOM 1857 C CA . TYR A 1 232 ? -36.902 20.455 -0.252 1.00 30.25 232 TYR A CA 1
ATOM 1858 C C . TYR A 1 232 ? -36.897 18.955 0.085 1.00 30.25 232 TYR A C 1
ATOM 1860 O O . TYR A 1 232 ? -36.259 18.151 -0.591 1.00 30.25 232 TYR A O 1
ATOM 1868 N N . ASP A 1 233 ? -37.607 18.564 1.141 1.00 34.84 233 ASP A N 1
ATOM 1869 C CA . ASP A 1 233 ? -38.260 17.257 1.153 1.00 34.84 233 ASP A CA 1
ATOM 1870 C C . ASP A 1 233 ? -39.561 17.361 0.345 1.00 34.84 233 ASP A C 1
ATOM 1872 O O . ASP A 1 233 ? -40.249 18.373 0.402 1.00 34.84 233 ASP A O 1
ATOM 1876 N N . GLU A 1 234 ? -39.917 16.288 -0.366 1.00 37.47 234 GLU A N 1
ATOM 1877 C CA . GLU A 1 234 ? -41.205 16.104 -1.058 1.00 37.47 234 GLU A CA 1
ATOM 1878 C C . GLU A 1 234 ? -41.308 16.544 -2.529 1.00 37.47 234 GLU A C 1
ATOM 1880 O O . GLU A 1 234 ? -42.276 17.177 -2.897 1.00 37.47 234 GLU A O 1
ATOM 1885 N N . VAL A 1 235 ? -40.410 16.100 -3.418 1.00 39.78 235 VAL A N 1
ATOM 1886 C CA . VAL A 1 235 ? -40.770 15.577 -4.765 1.00 39.78 235 VAL A CA 1
ATOM 1887 C C . VAL A 1 235 ? -39.531 14.875 -5.319 1.00 39.78 235 VAL A C 1
ATOM 1889 O O . VAL A 1 235 ? -38.663 15.554 -5.818 1.00 39.78 235 VAL A O 1
ATOM 1892 N N . TYR A 1 236 ? -39.415 13.547 -5.212 1.00 33.16 236 TYR A N 1
ATOM 1893 C CA . TYR A 1 236 ? -38.821 12.628 -6.220 1.00 33.16 236 TYR A CA 1
ATOM 1894 C C . TYR A 1 236 ? -38.955 11.183 -5.716 1.00 33.16 236 TYR A C 1
ATOM 1896 O O . TYR A 1 236 ? -38.037 10.365 -5.723 1.00 33.16 236 TYR A O 1
ATOM 1904 N N . ARG A 1 237 ? -40.163 10.841 -5.261 1.00 41.22 237 ARG A N 1
ATOM 1905 C CA . ARG A 1 237 ? -40.562 9.452 -5.063 1.00 41.22 237 ARG A CA 1
ATOM 1906 C C . ARG A 1 237 ? -41.167 8.969 -6.375 1.00 41.22 237 ARG A C 1
ATOM 1908 O O . ARG A 1 237 ? -42.053 9.605 -6.935 1.00 41.22 237 ARG A O 1
ATOM 1915 N N . THR A 1 238 ? -40.708 7.803 -6.817 1.00 49.09 238 THR A N 1
ATOM 1916 C CA . THR A 1 238 ? -41.287 6.964 -7.879 1.00 49.09 238 THR A CA 1
ATOM 1917 C C . THR A 1 238 ? -41.168 7.452 -9.323 1.00 49.09 238 THR A C 1
ATOM 1919 O O . THR A 1 238 ? -42.129 7.923 -9.919 1.00 49.09 238 THR A O 1
ATOM 1922 N N . LYS A 1 239 ? -40.024 7.143 -9.943 1.00 49.00 239 LYS A N 1
ATOM 1923 C CA . LYS A 1 239 ? -39.906 6.191 -11.070 1.00 49.00 239 LYS A CA 1
ATOM 1924 C C . LYS A 1 239 ? -38.524 6.359 -11.693 1.00 49.00 239 LYS A C 1
ATOM 1926 O O . LYS A 1 239 ? -38.315 7.357 -12.358 1.00 49.00 239 LYS A O 1
ATOM 1931 N N . LEU A 1 240 ? -37.633 5.386 -11.474 1.00 50.91 240 LEU A N 1
ATOM 1932 C CA . LEU A 1 240 ? -36.538 4.936 -12.364 1.00 50.91 240 LEU A CA 1
ATOM 1933 C C . LEU A 1 240 ? -35.537 4.090 -11.548 1.00 50.91 240 LEU A C 1
ATOM 1935 O O . LEU A 1 240 ? -34.400 4.467 -11.330 1.00 50.91 240 LEU A O 1
ATOM 1939 N N . GLY A 1 241 ? -35.990 2.939 -11.043 1.00 46.22 241 GLY A N 1
ATOM 1940 C CA . GLY A 1 241 ? -35.117 1.970 -10.351 1.00 46.22 241 GLY A CA 1
ATOM 1941 C C . GLY A 1 241 ? -35.536 0.506 -10.521 1.00 46.22 241 GLY A C 1
ATOM 1942 O O . GLY A 1 241 ? -34.831 -0.407 -10.105 1.00 46.22 241 GLY A O 1
ATOM 1943 N N . PHE A 1 242 ? -36.681 0.248 -11.161 1.00 56.44 242 PHE A N 1
ATOM 1944 C CA . PHE A 1 242 ? -37.206 -1.110 -11.311 1.00 56.44 242 PHE A CA 1
ATOM 1945 C C . PHE A 1 242 ? -36.619 -1.850 -12.524 1.00 56.44 242 PHE A C 1
ATOM 1947 O O . PHE A 1 242 ? -36.361 -3.045 -12.457 1.00 56.44 242 PHE A O 1
ATOM 1954 N N . PHE A 1 243 ? -36.367 -1.155 -13.638 1.00 54.50 243 PHE A N 1
ATOM 1955 C CA . PHE A 1 243 ? -35.905 -1.815 -14.867 1.00 54.50 243 PHE A CA 1
ATOM 1956 C C . PHE A 1 243 ? -34.393 -2.100 -14.888 1.00 54.50 243 PHE A C 1
ATOM 1958 O O . PHE A 1 243 ? -33.967 -3.040 -15.559 1.00 54.50 243 PHE A O 1
ATOM 1965 N N . GLU A 1 244 ? -33.585 -1.356 -14.126 1.00 53.66 244 GLU A N 1
ATOM 1966 C CA . GLU A 1 244 ? -32.144 -1.622 -13.981 1.00 53.66 244 GLU A CA 1
ATOM 1967 C C . GLU A 1 244 ? -31.856 -2.748 -12.990 1.00 53.66 244 GLU A C 1
ATOM 1969 O O . GLU A 1 244 ? -31.087 -3.659 -13.300 1.00 53.66 244 GLU A O 1
ATOM 1974 N N . THR A 1 245 ? -32.556 -2.772 -11.854 1.00 58.81 245 THR A N 1
ATOM 1975 C CA . THR A 1 245 ? -32.461 -3.874 -10.885 1.00 58.81 245 THR A CA 1
ATOM 1976 C C . THR A 1 245 ? -32.876 -5.205 -11.517 1.00 58.81 245 THR A C 1
ATOM 1978 O O . THR A 1 245 ? -32.183 -6.208 -11.344 1.00 58.81 245 THR A O 1
ATOM 1981 N N . LEU A 1 246 ? -33.915 -5.216 -12.361 1.00 67.75 246 LEU A N 1
ATOM 1982 C CA . LEU A 1 246 ? -34.338 -6.423 -13.078 1.00 67.75 246 LEU A CA 1
ATOM 1983 C C . LEU A 1 246 ? -33.258 -6.959 -14.038 1.00 67.75 246 LEU A C 1
ATOM 1985 O O . LEU A 1 246 ? -33.098 -8.173 -14.158 1.00 67.75 246 LEU A O 1
ATOM 1989 N N . LYS A 1 247 ? -32.479 -6.084 -14.692 1.00 64.88 247 LYS A N 1
ATOM 1990 C CA . LYS A 1 247 ? -31.365 -6.506 -15.561 1.00 64.88 247 LYS A CA 1
ATOM 1991 C C . LYS A 1 247 ? -30.239 -7.169 -14.769 1.00 64.88 247 LYS A C 1
ATOM 1993 O O . LYS A 1 247 ? -29.714 -8.186 -15.223 1.00 64.88 247 LYS A O 1
ATOM 1998 N N . PHE A 1 248 ? -29.894 -6.640 -13.594 1.00 62.94 248 PHE A N 1
ATOM 1999 C CA . PHE A 1 248 ? -28.884 -7.254 -12.726 1.00 62.94 248 PHE A CA 1
ATOM 2000 C C . PHE A 1 248 ? -29.341 -8.619 -12.200 1.00 62.94 248 PHE A C 1
ATOM 2002 O O . PHE A 1 248 ? -28.587 -9.588 -12.302 1.00 62.94 248 PHE A O 1
ATOM 2009 N N . PHE A 1 249 ? -30.596 -8.732 -11.750 1.00 68.19 249 PHE A N 1
ATOM 2010 C CA . PHE A 1 249 ? -31.154 -10.007 -11.287 1.00 68.19 249 PHE A CA 1
ATOM 2011 C C . PHE A 1 249 ? -31.226 -11.060 -12.397 1.00 68.19 249 PHE A C 1
ATOM 2013 O O . PHE A 1 249 ? -30.864 -12.212 -12.168 1.00 68.19 249 PHE A O 1
ATOM 2020 N N . LEU A 1 250 ? -31.635 -10.683 -13.613 1.00 74.19 250 LEU A N 1
ATOM 2021 C CA . LEU A 1 250 ? -31.709 -11.617 -14.738 1.00 74.19 250 LEU A CA 1
ATOM 2022 C C . LEU A 1 250 ? -30.321 -12.079 -15.201 1.00 74.19 250 LEU A C 1
ATOM 2024 O O . LEU A 1 250 ? -30.165 -13.253 -15.530 1.00 74.19 250 LEU A O 1
ATOM 2028 N N . ASN A 1 251 ? -29.309 -11.205 -15.181 1.00 70.50 251 ASN A N 1
ATOM 2029 C CA . ASN A 1 251 ? -27.938 -11.571 -15.550 1.00 70.50 251 ASN A CA 1
ATOM 2030 C C . ASN A 1 251 ? -27.285 -12.497 -14.506 1.00 70.50 251 ASN A C 1
ATOM 2032 O O . ASN A 1 251 ? -26.612 -13.462 -14.874 1.00 70.50 251 ASN A O 1
ATOM 2036 N N . ASP A 1 252 ? -27.523 -12.257 -13.212 1.00 71.75 252 ASP A N 1
ATOM 2037 C CA . ASP A 1 252 ? -27.037 -13.132 -12.136 1.00 71.75 252 ASP A CA 1
ATOM 2038 C C . ASP A 1 252 ? -27.722 -14.512 -12.162 1.00 71.75 252 ASP A C 1
ATOM 2040 O O . ASP A 1 252 ? -27.057 -15.548 -12.062 1.00 71.75 252 ASP A O 1
ATOM 2044 N N . LEU A 1 253 ? -29.037 -14.557 -12.427 1.00 76.12 253 LEU A N 1
ATOM 2045 C CA . LEU A 1 253 ? -29.760 -15.820 -12.621 1.00 76.12 253 LEU A CA 1
ATOM 2046 C C . LEU A 1 253 ? -29.241 -16.599 -13.834 1.00 76.12 253 LEU A C 1
ATOM 2048 O O . LEU A 1 253 ? -29.082 -17.818 -13.763 1.00 76.12 253 LEU A O 1
ATOM 2052 N N . TRP A 1 254 ? -28.933 -15.913 -14.938 1.00 70.94 254 TRP A N 1
ATOM 2053 C CA . TRP A 1 254 ? -28.410 -16.558 -16.144 1.00 70.94 254 TRP A CA 1
ATOM 2054 C C . TRP A 1 254 ? -27.008 -17.140 -15.934 1.00 70.94 254 TRP A C 1
ATOM 2056 O O . TRP A 1 254 ? -26.707 -18.228 -16.433 1.00 70.94 254 TRP A O 1
ATOM 2066 N N . LYS A 1 255 ? -26.160 -16.464 -15.148 1.00 74.25 255 LYS A N 1
ATOM 2067 C CA . LYS A 1 255 ? -24.849 -16.993 -14.741 1.00 74.25 255 LYS A CA 1
ATOM 2068 C C . LYS A 1 255 ? -25.002 -18.235 -13.862 1.00 74.25 255 LYS A C 1
ATOM 2070 O O . LYS A 1 255 ? -24.385 -19.255 -14.162 1.00 74.25 255 LYS A O 1
ATOM 2075 N N . LYS A 1 256 ? -25.874 -18.204 -12.850 1.00 75.81 256 LYS A N 1
ATOM 2076 C CA . LYS A 1 256 ? -26.140 -19.362 -11.972 1.00 75.81 256 LYS A CA 1
ATOM 2077 C C . LYS A 1 256 ? -26.720 -20.560 -12.731 1.00 75.81 256 LYS A C 1
ATOM 2079 O O . LYS A 1 256 ? -26.292 -21.691 -12.508 1.00 75.81 256 LYS A O 1
ATOM 2084 N N . ILE A 1 257 ? -27.615 -20.320 -13.692 1.00 78.06 257 ILE A N 1
ATOM 2085 C CA . ILE A 1 257 ? -28.157 -21.363 -14.576 1.00 78.06 257 ILE A CA 1
ATOM 2086 C C . ILE A 1 257 ? -27.051 -21.972 -15.455 1.00 78.06 257 ILE A C 1
ATOM 2088 O O . ILE A 1 257 ? -26.965 -23.195 -15.551 1.00 78.06 257 ILE A O 1
ATOM 2092 N N . LYS A 1 258 ? -26.148 -21.165 -16.034 1.00 74.31 258 LYS A N 1
ATOM 2093 C CA . LYS A 1 258 ? -24.993 -21.680 -16.798 1.00 74.31 258 LYS A CA 1
ATOM 2094 C C . LYS A 1 258 ? -24.069 -22.567 -15.958 1.00 74.31 258 LYS A C 1
ATOM 2096 O O . LYS A 1 258 ? -23.631 -23.609 -16.444 1.00 74.31 258 LYS A O 1
ATOM 2101 N N . TYR A 1 259 ? -23.802 -22.190 -14.707 1.00 66.56 259 TYR A N 1
ATOM 2102 C CA . TYR A 1 259 ? -22.993 -23.006 -13.796 1.00 66.56 259 TYR A CA 1
ATOM 2103 C C . TYR A 1 259 ? -23.667 -24.343 -13.454 1.00 66.56 259 TYR A C 1
ATOM 2105 O O . TYR A 1 259 ? -23.003 -25.380 -13.460 1.00 66.56 259 TYR A O 1
ATOM 2113 N N . LEU A 1 260 ? -24.988 -24.352 -13.248 1.00 70.88 260 LEU A N 1
ATOM 2114 C CA . LEU A 1 260 ? -25.752 -25.579 -13.001 1.00 70.88 260 LEU A CA 1
ATOM 2115 C C . LEU A 1 260 ? -25.792 -26.510 -14.223 1.00 70.88 260 LEU A C 1
ATOM 2117 O O . LEU A 1 260 ? -25.614 -27.717 -14.070 1.00 70.88 260 LEU A O 1
ATOM 2121 N N . PHE A 1 261 ? -25.947 -25.979 -15.440 1.00 67.44 261 PHE A N 1
ATOM 2122 C CA . PHE A 1 261 ? -25.895 -26.796 -16.660 1.00 67.44 261 PHE A CA 1
ATOM 2123 C C . PHE A 1 261 ? -24.501 -27.388 -16.923 1.00 67.44 261 PHE A C 1
ATOM 2125 O O . PHE A 1 261 ? -24.408 -28.539 -17.350 1.00 67.44 261 PHE A O 1
ATOM 2132 N N . SER A 1 262 ? -23.427 -26.654 -16.610 1.00 62.44 262 SER A N 1
ATOM 2133 C CA . SER A 1 262 ? -22.052 -27.170 -16.691 1.00 62.44 262 SER A CA 1
ATOM 2134 C C . SER A 1 262 ? -21.818 -28.328 -15.707 1.00 62.44 262 SER A C 1
ATOM 2136 O O . SER A 1 262 ? -21.289 -29.376 -16.077 1.00 62.44 262 SER A O 1
ATOM 2138 N N . TYR A 1 263 ? -22.319 -28.197 -14.473 1.00 56.88 263 TYR A N 1
ATOM 2139 C CA . TYR A 1 263 ? -22.200 -29.229 -13.437 1.00 56.88 263 TYR A CA 1
ATOM 2140 C C . TYR A 1 263 ? -23.014 -30.501 -13.747 1.00 56.88 263 TYR A C 1
ATOM 2142 O O . TYR A 1 263 ? -22.575 -31.613 -13.457 1.00 56.88 263 TYR A O 1
ATOM 2150 N N . ILE A 1 264 ? -24.179 -30.362 -14.390 1.00 61.06 264 ILE A N 1
ATOM 2151 C CA . ILE A 1 264 ? -25.017 -31.500 -14.806 1.00 61.06 264 ILE A CA 1
ATOM 2152 C C . ILE A 1 264 ? -24.405 -32.248 -16.005 1.00 61.06 264 ILE A C 1
ATOM 2154 O O . ILE A 1 264 ? -24.574 -33.462 -16.108 1.00 61.06 264 ILE A O 1
ATOM 2158 N N . SER A 1 265 ? -23.659 -31.564 -16.881 1.00 56.09 265 SER A N 1
ATOM 2159 C CA . SER A 1 265 ? -22.955 -32.208 -18.002 1.00 56.09 265 SER A CA 1
ATOM 2160 C C . SER A 1 265 ? -21.798 -33.098 -17.529 1.00 56.09 265 SER A C 1
ATOM 2162 O O . SER A 1 265 ? -21.644 -34.211 -18.018 1.00 56.09 265 SER A O 1
ATOM 2164 N N . TYR A 1 266 ? -21.054 -32.672 -16.501 1.00 49.38 266 TYR A N 1
ATOM 2165 C CA . TYR A 1 266 ? -19.905 -33.421 -15.972 1.00 49.38 266 TYR A CA 1
ATOM 2166 C C . TYR A 1 266 ? -20.293 -34.718 -15.235 1.00 49.38 266 TYR A C 1
ATOM 2168 O O . TYR A 1 266 ? -19.511 -35.659 -15.157 1.00 49.38 266 TYR A O 1
ATOM 2176 N N . LYS A 1 267 ? -21.524 -34.810 -14.714 1.00 54.69 267 LYS A N 1
ATOM 2177 C CA . LYS A 1 267 ? -22.010 -35.987 -13.970 1.00 54.69 267 LYS A CA 1
ATOM 2178 C C . LYS A 1 267 ? -22.636 -37.073 -14.862 1.00 54.69 267 LYS A C 1
ATOM 2180 O O . LYS A 1 267 ? -23.178 -38.041 -14.342 1.00 54.69 267 LYS A O 1
ATOM 2185 N N . LYS A 1 268 ? -22.611 -36.900 -16.188 1.00 52.34 268 LYS A N 1
ATOM 2186 C CA . LYS A 1 268 ? -23.165 -37.860 -17.159 1.00 52.34 268 LYS A CA 1
ATOM 2187 C C . LYS A 1 268 ? -22.095 -38.721 -17.853 1.00 52.34 268 LYS A C 1
ATOM 2189 O O . LYS A 1 268 ? -22.462 -39.583 -18.644 1.00 52.34 268 LYS A O 1
ATOM 2194 N N . GLU A 1 269 ? -20.812 -38.505 -17.541 1.00 53.78 269 GLU A N 1
ATOM 2195 C CA . GLU A 1 269 ? -19.651 -39.240 -18.087 1.00 53.78 269 GLU A CA 1
ATOM 2196 C C . GLU A 1 269 ? -18.809 -39.971 -17.009 1.00 53.78 269 GLU A C 1
ATOM 2198 O O . GLU A 1 269 ? -17.678 -40.376 -17.272 1.00 53.78 269 GLU A O 1
ATOM 2203 N N . LEU A 1 270 ? -19.373 -40.190 -15.814 1.00 48.47 270 LEU A N 1
ATOM 2204 C CA . LEU A 1 270 ? -18.878 -41.103 -14.766 1.00 48.47 270 LEU A CA 1
ATOM 2205 C C . LEU A 1 270 ? -19.988 -42.090 -14.394 1.00 48.47 270 LEU A C 1
ATOM 2207 O O . LEU A 1 270 ? -19.650 -43.252 -14.083 1.00 48.47 270 LEU A O 1
#

Sequence (270 aa):
MIGIEICTAYLLIHFGFGISQMPNKSPILPIVEDLPFIKCDVCQKAAKVLFKTIENQRSEKKLDEDDVLSIVEKSCDTDVLYGDWISRLDIVEKENDLKVVEHPQEGKCDRECKTISRSCEDIIGDIDTDIGELLWKNEMKLATFINHVCYKLTNSCKAKKKYVKGSHKDYKFVEMSEKEKQARDLMRNMKSVPGMPGMEMYSQDDLQNMREQMGVRNEDENQQDSEQSENYDEVYRTKLGFFETLKFFLNDLWKKIKYLFSYISYKKEL

pLDDT: mean 77.66, std 21.94, range [29.19, 98.44]